Protein AF-A0AAU9K6Z4-F1 (afdb_monomer)

Mean predicted aligned error: 20.87 Å

Radius of gyration: 59.5 Å; Cα contacts (8 Å, |Δi|>4): 17; chains: 1; bounding box: 129×58×167 Å

pLDDT: mean 71.1, std 19.57, range [33.62, 97.38]

Foldseek 3Di:
DDDDDDDDDDDDDPPPPDPPPPPPDPPDPDPPDDPPPDPPPPPPPPDDDDDDDDDDDDPDPVVVVVVVVVVVVVVVVVVVVVVVVVVVVVVVVVVVVVVVVVVVVVVVVVVVVVVVVVVVVVVVVVVVVVVVVVVVVVVVVVVVVVVVVVVVVVVVVVVVVVVPDDDDDDDDDDPDPDPPVVVVVVVVVVVVVVVVVVVVVVVVVVVVVVVVVVVVVVVVVVVVVVVVVVVVVVVVVVVVVVVVVVVVVVVVVVVVVVVVVVVVVVVVVVPVPDPCVVVVVVVVVVVVVVVLVLLVVVLVCVVVPNPDPVCVSVVPPDDDPDPPPPVNVVSVVVNVVSVVVVVVVVVVVVVVVCVVVDVPDDDD

Organism: NCBI:txid1481888

Solvent-accessible surface area (backbone atoms only — not comparable to full-atom values): 22009 Å² total; per-residue (Å²): 142,86,85,84,86,83,81,81,84,80,82,79,79,86,81,83,84,75,85,82,77,79,87,77,76,84,76,73,82,70,84,78,77,73,83,80,76,72,85,80,79,76,79,76,78,80,76,78,83,88,78,89,76,92,74,82,91,71,94,55,78,63,61,61,55,55,52,54,49,53,52,50,53,54,52,48,55,52,51,51,55,50,52,53,53,51,50,54,52,49,53,54,51,50,56,52,50,51,54,50,51,53,51,53,53,53,51,53,54,51,50,54,51,52,56,49,50,54,52,51,52,50,53,51,52,54,51,52,52,52,50,53,53,51,52,50,53,52,51,51,52,51,51,51,49,54,51,52,52,52,51,52,53,51,56,55,52,53,64,55,57,70,75,72,63,87,87,78,87,87,78,82,85,86,90,84,81,77,60,67,62,61,56,50,53,52,50,52,51,51,50,53,54,51,49,54,50,51,52,51,52,51,52,50,51,54,55,50,51,52,52,52,56,51,50,52,52,51,52,52,51,53,54,51,52,52,50,52,52,52,53,52,52,54,53,51,51,54,52,51,52,51,50,54,51,50,53,53,51,52,52,53,50,52,52,51,52,54,51,50,53,49,52,49,54,51,50,52,52,56,65,61,56,41,66,61,56,60,46,48,53,50,50,53,53,50,51,52,52,52,52,50,53,52,52,49,52,54,51,52,43,54,73,68,70,48,90,66,60,61,46,71,78,69,70,48,92,66,91,71,90,70,83,59,89,67,50,56,61,52,51,52,51,50,52,50,50,53,51,51,54,51,56,52,50,52,48,53,53,52,51,56,48,46,69,73,61,41,102,78,69,80,86,128

Secondary structure (DSSP, 8-state):
-------------TTS--------------------------------------------THHHHHHHHHHHHHHHHHHHHHHHHHHHHHHHHHHHHHHHHHHHHHHHHHHHHHHHHHHHHHHHHHHHHHHHHHHHHHHHHHHHHHHHHHHHHHHHHHHHHTTSS--------SS--S-HHHHHHHHHHHHHHHHHHHHHHHHHHHHHHHHHHHHHHHHHHHHHHHHHHHHHHHHHHHHHHHHHHHHHHHHHHHHHHHHHHHHHHHHHHHHHS-HHHHHHHHHHHHHHHHHHHHHHHHHHHHHTT----HHHHTT-SS------TTHHHHHHHHHHHHHHHHHHHHHHHHHHHHHHH-TT----

Sequence (364 aa):
MSERKKKSLTTISYKDALPHYHCRSEVTFGNLLTPRLKPRISLDKHRSPSSSFSTSEANSPNKKAASSFNDACSRTNKKEKHIFKELETIIERNSNLKTSLQKSSLEIELNKKSLTIERMQKEINEKNSKIFELENQINDMLKNKNFCEAQLSKGQSKKMEDYGAENMENTKNVYSNYEPQIVMDFLSNKEEQYKKKIDEVTAEKSKLQSKVNEMAKIIYNCQRENRILKEMRSHLTIITEQQENQVFLNLLIEENELLKEEIQSLSEKASEIPNNKVSELGNDLYIIMMELSQLLKITNAMYTEHKVDLVFLLGLTERKQLDTGNQWEKCRIMAKNIKSDMDELKKLISDVYAENCGEGCSVK

Structure (mmCIF, N/CA/C/O backbone):
data_AF-A0AAU9K6Z4-F1
#
_entry.id   AF-A0AAU9K6Z4-F1
#
loop_
_atom_site.group_PDB
_atom_site.id
_atom_site.type_symbol
_atom_site.label_atom_id
_atom_site.label_alt_id
_atom_site.label_comp_id
_atom_site.label_asym_id
_atom_site.label_entity_id
_atom_site.label_seq_id
_atom_site.pdbx_PDB_ins_code
_atom_site.Cartn_x
_atom_site.Cartn_y
_atom_site.Cartn_z
_atom_site.occupancy
_atom_site.B_iso_or_equiv
_atom_site.auth_seq_id
_atom_site.auth_comp_id
_atom_site.auth_asym_id
_atom_site.auth_atom_id
_atom_site.pdbx_PDB_model_num
ATOM 1 N N . MET A 1 1 ? -45.227 34.279 55.903 1.00 41.44 1 MET A N 1
ATOM 2 C CA . MET A 1 1 ? -44.685 34.434 54.537 1.00 41.44 1 MET A CA 1
ATOM 3 C C . MET A 1 1 ? -43.906 33.182 54.185 1.00 41.44 1 MET A C 1
ATOM 5 O O . MET A 1 1 ? -43.011 32.800 54.924 1.00 41.44 1 MET A O 1
ATOM 9 N N . SER A 1 2 ? -44.368 32.485 53.153 1.00 41.47 2 SER A N 1
ATOM 10 C CA . SER A 1 2 ? -44.001 31.125 52.760 1.00 41.47 2 SER A CA 1
ATOM 11 C C . SER A 1 2 ? -43.483 31.187 51.334 1.00 41.47 2 SER A C 1
ATOM 13 O O . SER A 1 2 ? -44.186 31.737 50.498 1.00 41.47 2 SER A O 1
ATOM 15 N N . GLU A 1 3 ? -42.321 30.601 51.048 1.00 42.00 3 GLU A N 1
ATOM 16 C CA . GLU A 1 3 ? -41.950 30.225 49.682 1.00 42.00 3 GLU A CA 1
ATOM 17 C C . GLU A 1 3 ? -41.008 29.010 49.706 1.00 42.00 3 GLU A C 1
ATOM 19 O O . GLU A 1 3 ? -39.785 29.105 49.788 1.00 42.00 3 GLU A O 1
ATOM 24 N N . ARG A 1 4 ? -41.608 27.815 49.659 1.00 43.25 4 ARG A N 1
ATOM 25 C CA . ARG A 1 4 ? -40.914 26.563 49.337 1.00 43.25 4 ARG A CA 1
ATOM 26 C C . ARG A 1 4 ? -40.895 26.402 47.817 1.00 43.25 4 ARG A C 1
ATOM 28 O O . ARG A 1 4 ? -41.916 26.071 47.217 1.00 43.25 4 ARG A O 1
ATOM 35 N N . LYS A 1 5 ? -39.727 26.580 47.196 1.00 48.22 5 LYS A N 1
ATOM 36 C CA . LYS A 1 5 ? -39.494 26.227 45.787 1.00 48.22 5 LYS A CA 1
ATOM 37 C C . LYS A 1 5 ? -39.486 24.703 45.628 1.00 48.22 5 LYS A C 1
ATOM 39 O O . LYS A 1 5 ? -38.518 24.038 45.988 1.00 48.22 5 LYS A O 1
ATOM 44 N N . LYS A 1 6 ? -40.566 24.151 45.070 1.00 46.00 6 LYS A N 1
ATOM 45 C CA . LYS A 1 6 ? -40.609 22.787 44.525 1.00 46.00 6 LYS A CA 1
ATOM 46 C C . LYS A 1 6 ? -39.775 22.754 43.239 1.00 46.00 6 LYS A C 1
ATOM 48 O O . LYS A 1 6 ? -40.147 23.392 42.261 1.00 46.00 6 LYS A O 1
ATOM 53 N N . LYS A 1 7 ? -38.663 22.016 43.229 1.00 47.25 7 LYS A N 1
ATOM 54 C CA . LYS A 1 7 ? -37.994 21.592 41.989 1.00 47.25 7 LYS A CA 1
ATOM 55 C C . LYS A 1 7 ? -38.544 20.219 41.607 1.00 47.25 7 LYS A C 1
ATOM 57 O O . LYS A 1 7 ? -38.358 19.256 42.344 1.00 47.25 7 LYS A O 1
ATOM 62 N N . SER A 1 8 ? -39.261 20.160 40.491 1.00 41.44 8 SER A N 1
ATOM 63 C CA . SER A 1 8 ? -39.731 18.928 39.862 1.00 41.44 8 SER A CA 1
ATOM 64 C C . SER A 1 8 ? -38.552 18.179 39.240 1.00 41.44 8 SER A C 1
ATOM 66 O O . SER A 1 8 ? -37.854 18.727 38.388 1.00 41.44 8 SER A O 1
ATOM 68 N N . LEU A 1 9 ? -38.336 16.932 39.656 1.00 37.31 9 LEU A N 1
ATOM 69 C CA . LEU A 1 9 ? -37.475 15.983 38.955 1.00 37.31 9 LEU A CA 1
ATOM 70 C C . LEU A 1 9 ? -38.210 15.495 37.703 1.00 37.31 9 LEU A C 1
ATOM 72 O O . LEU A 1 9 ? -39.136 14.695 37.790 1.00 37.31 9 LEU A O 1
ATOM 76 N N . THR A 1 10 ? -37.809 16.001 36.543 1.00 41.34 10 THR A N 1
ATOM 77 C CA . THR A 1 10 ? -38.148 15.426 35.239 1.00 41.34 10 THR A CA 1
ATOM 78 C C . THR A 1 10 ? -37.405 14.106 35.062 1.00 41.34 10 THR A C 1
ATOM 80 O O . THR A 1 10 ? -36.179 14.072 34.966 1.00 41.34 10 THR A O 1
ATOM 83 N N . THR A 1 11 ? -38.159 13.014 35.019 1.00 39.22 11 THR A N 1
ATOM 84 C CA . THR A 1 11 ? -37.735 11.691 34.563 1.00 39.22 11 THR A CA 1
ATOM 85 C C . THR A 1 11 ? -37.401 11.752 33.072 1.00 39.22 11 THR A C 1
ATOM 87 O O . THR A 1 11 ? -38.281 11.921 32.233 1.00 39.22 11 THR A O 1
ATOM 90 N N . ILE A 1 12 ? -36.117 11.623 32.735 1.00 40.19 12 ILE A N 1
ATOM 91 C CA . ILE A 1 12 ? -35.659 11.456 31.352 1.00 40.19 12 ILE A CA 1
ATOM 92 C C . ILE A 1 12 ? -35.815 9.972 30.994 1.00 40.19 12 ILE A C 1
ATOM 94 O O . ILE A 1 12 ? -35.125 9.113 31.544 1.00 40.19 12 ILE A O 1
ATOM 98 N N . SER A 1 13 ? -36.763 9.676 30.103 1.00 38.12 13 SER A N 1
ATOM 99 C CA . SER A 1 13 ? -36.973 8.353 29.509 1.00 38.12 13 SER A CA 1
ATOM 100 C C . SER A 1 13 ? -35.830 8.034 28.541 1.00 38.12 13 SER A C 1
ATOM 102 O O . SER A 1 13 ? -35.669 8.699 27.523 1.00 38.12 13 SER A O 1
ATOM 104 N N . TYR A 1 14 ? -35.035 7.009 28.850 1.00 43.19 14 TYR A N 1
ATOM 105 C CA . TYR A 1 14 ? -33.880 6.556 28.060 1.00 43.19 14 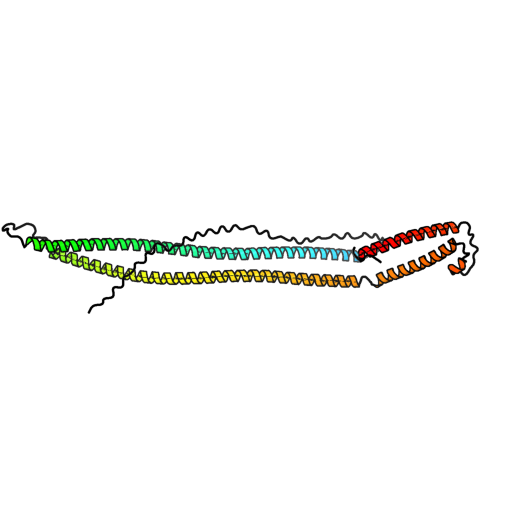TYR A CA 1
ATOM 106 C C . TYR A 1 14 ? -34.247 5.594 26.910 1.00 43.19 14 TYR A C 1
ATOM 108 O O . TYR A 1 14 ? -33.435 4.756 26.524 1.00 43.19 14 TYR A O 1
ATOM 116 N N . LYS A 1 15 ? -35.470 5.663 26.365 1.00 40.78 15 LYS A N 1
ATOM 117 C CA . LYS A 1 15 ? -35.923 4.697 25.345 1.00 40.78 15 LYS A CA 1
ATOM 118 C C . LYS A 1 15 ? -35.677 5.080 23.881 1.00 40.78 15 LYS A C 1
ATOM 120 O O . LYS A 1 15 ? -35.716 4.176 23.059 1.00 40.78 15 LYS A O 1
ATOM 125 N N . ASP A 1 16 ? -35.295 6.321 23.566 1.00 41.97 16 ASP A N 1
ATOM 126 C CA . ASP A 1 16 ? -35.245 6.778 22.160 1.00 41.97 16 ASP A CA 1
ATOM 127 C C . ASP A 1 16 ? -33.864 7.244 21.656 1.00 41.97 16 ASP A C 1
ATOM 129 O O . ASP A 1 16 ? -33.769 7.959 20.662 1.00 41.97 16 ASP A O 1
ATOM 133 N N . ALA A 1 17 ? -32.764 6.835 22.295 1.00 42.44 17 ALA A N 1
ATOM 134 C CA . ALA A 1 17 ? -31.412 7.235 21.880 1.00 42.44 17 ALA A CA 1
ATOM 135 C C . ALA A 1 17 ? -30.505 6.036 21.563 1.00 42.44 17 ALA A C 1
ATOM 137 O O . ALA A 1 17 ? -29.466 5.838 22.189 1.00 42.44 17 ALA A O 1
ATOM 138 N N . LEU A 1 18 ? -30.880 5.238 20.562 1.00 40.19 18 LEU A N 1
ATOM 139 C CA . LEU A 1 18 ? -29.949 4.342 19.875 1.00 40.19 18 LEU A CA 1
ATOM 140 C C . LEU A 1 18 ? -30.042 4.591 18.365 1.00 40.19 18 LEU A C 1
ATOM 142 O O . LEU A 1 18 ? -31.023 4.188 17.742 1.00 40.19 18 LEU A O 1
ATOM 146 N N . PRO A 1 19 ? -29.044 5.238 17.741 1.00 42.78 19 PRO A N 1
ATOM 147 C CA . PRO A 1 19 ? -28.945 5.228 16.295 1.00 42.78 19 PRO A CA 1
ATOM 148 C C . PRO A 1 19 ? -28.571 3.810 15.849 1.00 42.78 19 PRO A C 1
ATOM 150 O O . PRO A 1 19 ? -27.488 3.307 16.158 1.00 42.78 19 PRO A O 1
ATOM 153 N N . HIS A 1 20 ? -29.481 3.165 15.119 1.00 38.97 20 HIS A N 1
ATOM 154 C CA . HIS A 1 20 ? -29.194 1.974 14.329 1.00 38.97 20 HIS A CA 1
ATOM 155 C C . HIS A 1 20 ? -28.124 2.312 13.282 1.00 38.97 20 HIS A C 1
ATOM 157 O O . HIS A 1 20 ? -28.429 2.749 12.175 1.00 38.97 20 HIS A O 1
ATOM 163 N N . TYR A 1 21 ? -26.854 2.099 13.618 1.00 37.59 21 TYR A N 1
ATOM 164 C CA . TYR A 1 21 ? -25.791 2.060 12.623 1.00 37.59 21 TYR A CA 1
ATOM 165 C C . TYR A 1 21 ? -25.839 0.705 11.917 1.00 37.59 21 TYR A C 1
ATOM 167 O O . TYR A 1 21 ? -25.221 -0.271 12.341 1.00 37.59 21 TYR A O 1
ATOM 175 N N . HIS A 1 22 ? -26.587 0.645 10.815 1.00 33.66 22 HIS A N 1
ATOM 176 C CA . HIS A 1 22 ? -26.369 -0.371 9.795 1.00 33.66 22 HIS A CA 1
ATOM 177 C C . HIS A 1 22 ? -24.988 -0.138 9.175 1.00 33.66 22 HIS A C 1
ATOM 179 O O . HIS A 1 22 ? -24.812 0.685 8.281 1.00 33.66 22 HIS A O 1
ATOM 185 N N . CYS A 1 23 ? -23.992 -0.876 9.657 1.00 37.66 23 CYS A N 1
ATOM 186 C CA . CYS A 1 23 ? -22.710 -1.005 8.981 1.00 37.66 23 CYS A CA 1
ATOM 187 C C . CYS A 1 23 ? -22.898 -1.946 7.781 1.00 37.66 23 CYS A C 1
ATOM 189 O O . CYS A 1 23 ? -22.649 -3.146 7.861 1.00 37.66 23 CYS A O 1
ATOM 191 N N . ARG A 1 24 ? -23.408 -1.401 6.673 1.00 41.59 24 ARG A N 1
ATOM 192 C CA . ARG A 1 24 ? -23.331 -2.023 5.350 1.00 41.59 24 ARG A CA 1
ATOM 193 C C . ARG A 1 24 ? -22.294 -1.247 4.546 1.00 41.59 24 ARG A C 1
ATOM 195 O O . ARG A 1 24 ? -22.617 -0.315 3.823 1.00 41.59 24 ARG A O 1
ATOM 202 N N . SER A 1 25 ? -21.031 -1.618 4.719 1.00 35.41 25 SER A N 1
ATOM 203 C CA . SER A 1 25 ? -19.992 -1.331 3.736 1.00 35.41 25 SER A CA 1
ATOM 204 C C . SER A 1 25 ? -19.642 -2.649 3.058 1.00 35.41 25 SER A C 1
ATOM 206 O O . SER A 1 25 ? -18.720 -3.355 3.467 1.00 35.41 25 SER A O 1
ATOM 208 N N . GLU A 1 26 ? -20.418 -3.000 2.036 1.00 36.44 26 GLU A N 1
ATOM 209 C CA . GLU A 1 26 ? -19.915 -3.849 0.962 1.00 36.44 26 GLU A CA 1
ATOM 210 C C . GLU A 1 26 ? -18.815 -3.042 0.269 1.00 36.44 26 GLU A C 1
ATOM 212 O O . GLU A 1 26 ? -19.075 -2.232 -0.615 1.00 36.44 26 GLU A O 1
ATOM 217 N N . VAL A 1 27 ? -17.572 -3.199 0.728 1.00 35.81 27 VAL A N 1
ATOM 218 C CA . VAL A 1 27 ? -16.420 -2.786 -0.070 1.00 35.81 27 VAL A CA 1
ATOM 219 C C . VAL A 1 27 ? -16.170 -3.924 -1.043 1.00 35.81 27 VAL A C 1
ATOM 221 O O . VAL A 1 27 ? -15.439 -4.873 -0.764 1.00 35.81 27 VAL A O 1
ATOM 224 N N . THR A 1 28 ? -16.841 -3.849 -2.186 1.00 37.38 28 THR A N 1
ATOM 225 C CA . THR A 1 28 ? -16.414 -4.549 -3.390 1.00 37.38 28 THR A CA 1
ATOM 226 C C . THR A 1 28 ? -14.984 -4.116 -3.687 1.00 37.38 28 THR A C 1
ATOM 228 O O . THR A 1 28 ? -14.745 -2.964 -4.052 1.00 37.38 28 THR A O 1
ATOM 231 N N . PHE A 1 29 ? -14.031 -5.032 -3.511 1.00 34.19 29 PHE A N 1
ATOM 232 C CA . PHE A 1 29 ? -12.692 -4.902 -4.069 1.00 34.19 29 PHE A CA 1
ATOM 233 C C . PHE A 1 29 ? -12.829 -4.870 -5.594 1.00 34.19 29 PHE A C 1
ATOM 235 O O . PHE A 1 29 ? -12.882 -5.902 -6.261 1.00 34.19 29 PHE A O 1
ATOM 242 N N . GLY A 1 30 ? -12.958 -3.662 -6.139 1.00 33.62 30 GLY A N 1
ATOM 243 C CA . GLY A 1 30 ? -12.784 -3.411 -7.556 1.00 33.62 30 GLY A CA 1
ATOM 244 C C . GLY A 1 30 ? -11.353 -3.775 -7.923 1.00 33.62 30 GLY A C 1
ATOM 245 O O . GLY A 1 30 ? -10.406 -3.220 -7.370 1.00 33.62 30 GLY A O 1
ATOM 246 N N . ASN A 1 31 ? -11.219 -4.738 -8.831 1.00 41.94 31 ASN A N 1
ATOM 247 C CA . ASN A 1 31 ? -9.976 -5.094 -9.497 1.00 41.94 31 ASN A CA 1
ATOM 248 C C . ASN A 1 31 ? -9.376 -3.847 -10.165 1.00 41.94 31 ASN A C 1
ATOM 250 O O . ASN A 1 31 ? -9.669 -3.549 -11.323 1.00 41.94 31 ASN A O 1
ATOM 254 N N . LEU A 1 32 ? -8.527 -3.119 -9.441 1.00 37.28 32 LEU A N 1
ATOM 255 C CA . LEU A 1 32 ? -7.611 -2.155 -10.029 1.00 37.28 32 LEU A CA 1
ATOM 256 C C . LEU A 1 32 ? -6.487 -2.954 -10.681 1.00 37.28 32 LEU A C 1
ATOM 258 O O . LEU A 1 32 ? -5.512 -3.360 -10.053 1.00 37.28 32 LEU A O 1
ATOM 262 N N . LEU A 1 33 ? -6.705 -3.226 -11.965 1.00 38.00 33 LEU A N 1
ATOM 263 C CA . LEU A 1 33 ? -5.694 -3.632 -12.922 1.00 38.00 33 LEU A CA 1
ATOM 264 C C . LEU A 1 33 ? -4.517 -2.657 -12.830 1.00 38.00 33 LEU A C 1
ATOM 266 O O . LEU A 1 33 ? -4.586 -1.530 -13.315 1.00 38.00 33 LEU A O 1
ATOM 270 N N . THR A 1 34 ? -3.425 -3.097 -12.216 1.00 42.09 34 THR A N 1
ATOM 271 C CA . THR A 1 34 ? -2.123 -2.477 -12.427 1.00 42.09 34 THR A CA 1
ATOM 272 C C . THR A 1 34 ? -1.704 -2.752 -13.874 1.00 42.09 34 THR A C 1
ATOM 274 O O . THR A 1 34 ? -1.732 -3.909 -14.314 1.00 42.09 34 THR A O 1
ATOM 277 N N . PRO A 1 35 ? -1.302 -1.739 -14.659 1.00 38.19 35 PRO A N 1
ATOM 278 C CA . PRO A 1 35 ? -0.649 -2.007 -15.923 1.00 38.19 35 PRO A CA 1
ATOM 279 C C . PRO A 1 35 ? 0.740 -2.564 -15.599 1.00 38.19 35 PRO A C 1
ATOM 281 O O . PRO A 1 35 ? 1.670 -1.833 -15.271 1.00 38.19 35 PRO A O 1
ATOM 284 N N . ARG A 1 36 ? 0.878 -3.893 -15.675 1.00 36.91 36 ARG A N 1
ATOM 285 C CA . ARG A 1 36 ? 2.176 -4.567 -15.795 1.00 36.91 36 ARG A CA 1
ATOM 286 C C . ARG A 1 36 ? 2.828 -4.096 -17.095 1.00 36.91 36 ARG A C 1
ATOM 288 O O . ARG A 1 36 ? 2.659 -4.720 -18.143 1.00 36.91 36 ARG A O 1
ATOM 295 N N . LEU A 1 37 ? 3.584 -3.006 -17.027 1.00 40.16 37 LEU A N 1
ATOM 296 C CA . LEU A 1 37 ? 4.583 -2.688 -18.035 1.00 40.16 37 LEU A CA 1
ATOM 297 C C . LEU A 1 37 ? 5.688 -3.740 -17.907 1.00 40.16 37 LEU A C 1
ATOM 299 O O . LEU A 1 37 ? 6.545 -3.684 -17.033 1.00 40.16 37 LEU A O 1
ATOM 303 N N . LYS A 1 38 ? 5.600 -4.774 -18.748 1.00 40.25 38 LYS A N 1
ATOM 304 C CA . LYS A 1 38 ? 6.710 -5.699 -18.979 1.00 40.25 38 LYS A CA 1
ATOM 305 C C . LYS A 1 38 ? 7.866 -4.887 -19.577 1.00 40.25 38 LYS A C 1
ATOM 307 O O . LYS A 1 38 ? 7.636 -4.255 -20.610 1.00 40.25 38 LYS A O 1
ATOM 312 N N . PRO A 1 39 ? 9.091 -4.952 -19.031 1.00 38.09 39 PRO A N 1
ATOM 313 C CA . PRO A 1 39 ? 10.254 -4.471 -19.753 1.00 38.09 39 PRO A CA 1
ATOM 314 C C . PRO A 1 39 ? 10.415 -5.351 -20.994 1.00 38.09 39 PRO A C 1
ATOM 316 O O . PRO A 1 39 ? 10.646 -6.561 -20.911 1.00 38.09 39 PRO A O 1
ATOM 319 N N . ARG A 1 40 ? 10.199 -4.756 -22.165 1.00 35.72 40 ARG A N 1
ATOM 320 C CA . ARG A 1 40 ? 10.392 -5.404 -23.459 1.00 35.72 40 ARG A CA 1
ATOM 321 C C . ARG A 1 40 ? 11.891 -5.360 -23.751 1.00 35.72 40 ARG A C 1
ATOM 323 O O . ARG A 1 40 ? 12.356 -4.495 -24.474 1.00 35.72 40 ARG A O 1
ATOM 330 N N . ILE A 1 41 ? 12.647 -6.277 -23.151 1.00 41.44 41 ILE A N 1
ATOM 331 C CA . ILE A 1 41 ? 14.047 -6.508 -23.521 1.00 41.44 41 ILE A CA 1
ATOM 332 C C . ILE A 1 41 ? 14.029 -7.239 -24.869 1.00 41.44 41 ILE A C 1
ATOM 334 O O . ILE A 1 41 ? 14.000 -8.470 -24.936 1.00 41.44 41 ILE A O 1
ATOM 338 N N . SER A 1 42 ? 13.959 -6.480 -25.958 1.00 39.00 42 SER A N 1
ATOM 339 C CA . SER A 1 42 ? 14.292 -6.958 -27.296 1.00 39.00 42 SER A CA 1
ATOM 340 C C . SER A 1 42 ? 15.806 -7.133 -27.368 1.00 39.00 42 SER A C 1
ATOM 342 O O . SER A 1 42 ? 16.548 -6.189 -27.606 1.00 39.00 42 SER A O 1
ATOM 344 N N . LEU A 1 43 ? 16.265 -8.361 -27.116 1.00 43.16 43 LEU A N 1
ATOM 345 C CA . LEU A 1 43 ? 17.599 -8.805 -27.510 1.00 43.16 43 LEU A CA 1
ATOM 346 C C . LEU A 1 43 ? 17.639 -8.872 -29.040 1.00 43.16 43 LEU A C 1
ATOM 348 O O . LEU A 1 43 ? 17.298 -9.900 -29.634 1.00 43.16 43 LEU A O 1
ATOM 352 N N . ASP A 1 44 ? 18.045 -7.774 -29.671 1.00 35.16 44 ASP A N 1
ATOM 353 C CA . ASP A 1 44 ? 18.405 -7.781 -31.080 1.00 35.16 44 ASP A CA 1
ATOM 354 C C . ASP A 1 44 ? 19.665 -8.627 -31.273 1.00 35.16 44 ASP A C 1
ATOM 356 O O . ASP A 1 44 ? 20.777 -8.313 -30.842 1.00 35.16 44 ASP A O 1
ATOM 360 N N . LYS A 1 45 ? 19.460 -9.777 -31.918 1.00 44.97 45 LYS A N 1
ATOM 361 C CA . LYS A 1 45 ? 20.523 -10.627 -32.446 1.00 44.97 45 LYS A CA 1
ATOM 362 C C . LYS A 1 45 ? 21.165 -9.902 -33.625 1.00 44.97 45 LYS A C 1
ATOM 364 O O . LYS A 1 45 ? 20.763 -10.106 -34.770 1.00 44.97 45 LYS A O 1
ATOM 369 N N . HIS A 1 46 ? 22.201 -9.112 -33.361 1.00 43.34 46 HIS A N 1
ATOM 370 C CA . HIS A 1 46 ? 23.111 -8.685 -34.416 1.00 43.34 46 HIS A CA 1
ATOM 371 C C . HIS A 1 46 ? 23.829 -9.908 -34.995 1.00 43.34 46 HIS A C 1
ATOM 373 O O . HIS A 1 46 ? 24.672 -10.555 -34.373 1.00 43.34 46 HIS A O 1
ATOM 379 N N . ARG A 1 47 ? 23.413 -10.243 -36.214 1.00 39.22 47 ARG A N 1
ATOM 380 C CA . ARG A 1 47 ? 24.004 -11.231 -37.107 1.00 39.22 47 ARG A CA 1
ATOM 381 C C . ARG A 1 47 ? 25.354 -10.677 -37.573 1.00 39.22 47 ARG A C 1
ATOM 383 O O . ARG A 1 47 ? 25.393 -9.691 -38.300 1.00 39.22 47 ARG A O 1
ATOM 390 N N . SER A 1 48 ? 26.450 -11.280 -37.122 1.00 42.31 48 SER A N 1
ATOM 391 C CA . SER A 1 48 ? 27.803 -10.932 -37.568 1.00 42.31 48 SER A CA 1
ATOM 392 C C . SER A 1 48 ? 27.947 -11.147 -39.084 1.00 42.31 48 SER A C 1
ATOM 394 O O . SER A 1 48 ? 27.475 -12.177 -39.580 1.00 42.31 48 SER A O 1
ATOM 396 N N . PRO A 1 49 ? 28.613 -10.248 -39.832 1.00 42.16 49 PRO A N 1
ATOM 397 C CA . PRO A 1 49 ? 28.956 -10.506 -41.222 1.00 42.16 49 PRO A CA 1
ATOM 398 C C . PRO A 1 49 ? 30.071 -11.551 -41.283 1.00 42.16 49 PRO A C 1
ATOM 400 O O . PRO A 1 49 ? 31.141 -11.386 -40.698 1.00 42.16 49 PRO A O 1
ATOM 403 N N . SER A 1 50 ? 29.818 -12.637 -42.002 1.00 40.22 50 SER A N 1
ATOM 404 C CA . SER A 1 50 ? 30.826 -13.611 -42.401 1.00 40.22 50 SER A CA 1
ATOM 405 C C . SER A 1 50 ? 31.739 -12.994 -43.463 1.00 40.22 50 SER A C 1
ATOM 407 O O . SER A 1 50 ? 31.384 -12.985 -44.641 1.00 40.22 50 SER A O 1
ATOM 409 N N . SER A 1 51 ? 32.908 -12.489 -43.065 1.00 38.41 51 SER A N 1
ATOM 410 C CA . SER A 1 51 ? 34.012 -12.216 -43.988 1.00 38.41 51 SER A CA 1
ATOM 411 C C . SER A 1 51 ? 34.975 -13.405 -43.985 1.00 38.41 51 SER A C 1
ATOM 413 O O . SER A 1 51 ? 35.725 -13.662 -43.045 1.00 38.41 51 SER A O 1
ATOM 415 N N . SER A 1 52 ? 34.916 -14.190 -45.056 1.00 40.62 52 SER A N 1
ATOM 416 C CA . SER A 1 52 ? 35.884 -15.236 -45.359 1.00 40.62 52 SER A CA 1
ATOM 417 C C . SER A 1 52 ? 37.152 -14.593 -45.918 1.00 40.62 52 SER A C 1
ATOM 419 O O . SER A 1 52 ? 37.236 -14.326 -47.115 1.00 40.62 52 SER A O 1
ATOM 421 N N . PHE A 1 53 ? 38.134 -14.343 -45.053 1.00 37.78 53 PHE A N 1
ATOM 422 C CA . PHE A 1 53 ? 39.512 -14.091 -45.465 1.00 37.78 53 PHE A CA 1
ATOM 423 C C . PHE A 1 53 ? 40.356 -15.312 -45.107 1.00 37.78 53 PHE A C 1
ATOM 425 O O . PHE A 1 53 ? 40.609 -15.610 -43.940 1.00 37.78 53 PHE A O 1
ATOM 432 N N . SER A 1 54 ? 40.739 -16.058 -46.137 1.00 44.47 54 SER A N 1
ATOM 433 C CA . SER A 1 54 ? 41.631 -17.205 -46.046 1.00 44.47 54 SER A CA 1
ATOM 434 C C . SER A 1 54 ? 43.067 -16.704 -45.934 1.00 44.47 54 SER A C 1
ATOM 436 O O . SER A 1 54 ? 43.662 -16.301 -46.930 1.00 44.47 54 SER A O 1
ATOM 438 N N . THR A 1 55 ? 43.642 -16.745 -44.733 1.00 41.53 55 THR A N 1
ATOM 439 C CA . THR A 1 55 ? 45.094 -16.657 -44.552 1.00 41.53 55 THR A CA 1
ATOM 440 C C . THR A 1 55 ? 45.615 -17.891 -43.824 1.00 41.53 55 THR A C 1
ATOM 442 O O . THR A 1 55 ? 45.129 -18.297 -42.770 1.00 41.53 55 THR A O 1
ATOM 445 N N . SER A 1 56 ? 46.584 -18.497 -44.505 1.00 43.97 56 SER A N 1
ATOM 446 C CA . SER A 1 56 ? 47.496 -19.583 -44.152 1.00 43.97 56 SER A CA 1
ATOM 447 C C . SER A 1 56 ? 47.620 -19.963 -42.674 1.00 43.97 56 SER A C 1
ATOM 449 O O . SER A 1 56 ? 47.917 -19.141 -41.805 1.00 43.97 56 SER A O 1
ATOM 451 N N . GLU A 1 57 ? 47.501 -21.271 -42.447 1.00 45.69 57 GLU A N 1
ATOM 452 C CA . GLU A 1 57 ? 47.809 -22.002 -41.224 1.00 45.69 57 GLU A CA 1
ATOM 453 C C . GLU A 1 57 ? 49.213 -21.689 -40.687 1.00 45.69 57 GLU A C 1
ATOM 455 O O . GLU A 1 57 ? 50.222 -22.215 -41.149 1.00 45.69 57 GLU A O 1
ATOM 460 N N . ALA A 1 58 ? 49.265 -20.888 -39.625 1.00 43.91 58 ALA A N 1
ATOM 461 C CA . ALA A 1 58 ? 50.331 -20.958 -38.637 1.00 43.91 58 ALA A CA 1
ATOM 462 C C . ALA A 1 58 ? 49.735 -21.544 -37.349 1.00 43.91 58 ALA A C 1
ATOM 464 O O . ALA A 1 58 ? 48.946 -20.897 -36.651 1.00 43.91 58 ALA A O 1
ATOM 465 N N . ASN A 1 59 ? 50.082 -22.799 -37.055 1.00 51.00 59 ASN A N 1
ATOM 466 C CA . ASN A 1 59 ? 49.732 -23.499 -35.821 1.00 51.00 59 ASN A CA 1
ATOM 467 C C . ASN A 1 59 ? 50.453 -22.844 -34.632 1.00 51.00 59 ASN A C 1
ATOM 469 O O . ASN A 1 59 ? 51.537 -23.259 -34.236 1.00 51.00 59 ASN A O 1
ATOM 473 N N . SER A 1 60 ? 49.845 -21.794 -34.075 1.00 49.50 60 SER A N 1
ATOM 474 C CA . SER A 1 60 ? 50.313 -21.121 -32.863 1.00 49.50 60 SER A CA 1
ATOM 475 C C . SER A 1 60 ? 49.603 -21.686 -31.618 1.00 49.50 60 SER A C 1
ATOM 477 O O . SER A 1 60 ? 48.365 -21.722 -31.594 1.00 49.50 60 SER A O 1
ATOM 479 N N . PRO A 1 61 ? 50.335 -22.070 -30.551 1.00 56.38 61 PRO A N 1
ATOM 480 C CA . PRO A 1 61 ? 49.765 -22.558 -29.287 1.00 56.38 61 PRO A CA 1
ATOM 481 C C . PRO A 1 61 ? 48.767 -21.590 -28.622 1.00 56.38 61 PRO A C 1
ATOM 483 O O . PRO A 1 61 ? 47.939 -22.008 -27.811 1.00 56.38 61 PRO A O 1
ATOM 486 N N . ASN A 1 62 ? 48.791 -20.306 -28.996 1.00 55.75 62 ASN A N 1
ATOM 487 C CA . ASN A 1 62 ? 47.965 -19.253 -28.402 1.00 55.75 62 ASN A CA 1
ATOM 488 C C . ASN A 1 62 ? 46.460 -19.360 -28.701 1.00 55.75 62 ASN A C 1
ATOM 490 O O . ASN A 1 62 ? 45.651 -18.871 -27.912 1.00 55.75 62 ASN A O 1
ATOM 494 N N . LYS A 1 63 ? 46.039 -20.035 -29.783 1.00 56.97 63 LYS A N 1
ATOM 495 C CA . LYS A 1 63 ? 44.599 -20.187 -30.089 1.00 56.97 63 LYS A CA 1
ATOM 496 C C . LYS A 1 63 ? 43.874 -21.114 -29.106 1.00 56.97 63 LYS A C 1
ATOM 498 O O . LYS A 1 63 ? 42.721 -20.856 -28.766 1.00 56.97 63 LYS A O 1
ATOM 503 N N . LYS A 1 64 ? 44.546 -22.154 -28.591 1.00 59.59 64 LYS A N 1
ATOM 504 C CA . LYS A 1 64 ? 43.958 -23.050 -27.576 1.00 59.59 64 LYS A CA 1
ATOM 505 C C . LYS A 1 64 ? 43.785 -22.339 -26.232 1.00 59.59 64 LYS A C 1
ATOM 507 O O . LYS A 1 64 ? 42.722 -22.464 -25.628 1.00 59.59 64 LYS A O 1
ATOM 512 N N . ALA A 1 65 ? 44.768 -21.535 -25.821 1.00 63.25 65 ALA A N 1
ATOM 513 C CA . ALA A 1 65 ? 44.696 -20.745 -24.590 1.00 63.25 65 ALA A CA 1
ATOM 514 C C . ALA A 1 65 ? 43.562 -19.703 -24.628 1.00 63.25 65 ALA A C 1
ATOM 516 O O . ALA A 1 65 ? 42.778 -19.623 -23.684 1.00 63.25 65 ALA A O 1
ATOM 517 N N . ALA A 1 66 ? 43.400 -18.986 -25.747 1.00 64.94 66 ALA A N 1
ATOM 518 C CA . ALA A 1 66 ? 42.316 -18.015 -25.917 1.00 64.94 66 ALA A CA 1
ATOM 519 C C . ALA A 1 66 ? 40.918 -18.668 -25.892 1.00 64.94 66 ALA A C 1
ATOM 521 O O . ALA A 1 66 ? 40.006 -18.150 -25.247 1.00 64.94 66 ALA A O 1
ATOM 522 N N . SER A 1 67 ? 40.750 -19.839 -26.524 1.00 68.69 67 SER A N 1
ATOM 523 C CA . SER A 1 67 ? 39.474 -20.577 -26.472 1.00 68.69 67 SER A CA 1
ATOM 524 C C . SER A 1 67 ? 39.150 -21.092 -25.064 1.00 68.69 67 SER A C 1
ATOM 526 O O . SER A 1 67 ? 38.020 -20.963 -24.602 1.00 68.69 67 SER A O 1
ATOM 528 N N . SER A 1 68 ? 40.162 -21.582 -24.337 1.00 72.94 68 SER A N 1
ATOM 529 C CA . SER A 1 68 ? 40.011 -22.070 -22.964 1.00 72.94 68 SER A CA 1
ATOM 530 C C . SER A 1 68 ? 39.643 -20.951 -21.988 1.00 72.94 68 SER A C 1
ATOM 532 O O . SER A 1 68 ? 38.897 -21.192 -21.039 1.00 72.94 68 SER A O 1
ATOM 534 N N . PHE A 1 69 ? 40.159 -19.738 -22.199 1.00 70.31 69 PHE A N 1
ATOM 535 C CA . PHE A 1 69 ? 39.849 -18.582 -21.360 1.00 70.31 69 PHE A CA 1
ATOM 536 C C . PHE A 1 69 ? 38.414 -18.083 -21.585 1.00 70.31 69 PHE A C 1
ATOM 538 O O . PHE A 1 69 ? 37.683 -17.870 -20.618 1.00 70.31 69 PHE A O 1
ATOM 545 N N . ASN A 1 70 ? 37.966 -17.987 -22.841 1.00 71.56 70 ASN A N 1
ATOM 546 C CA . ASN A 1 70 ? 36.585 -17.604 -23.164 1.00 71.56 70 ASN A CA 1
ATOM 547 C C . ASN A 1 70 ? 35.553 -18.620 -22.649 1.00 71.56 70 ASN A C 1
ATOM 549 O O . ASN A 1 70 ? 34.490 -18.228 -22.157 1.00 71.56 70 ASN A O 1
ATOM 553 N N . ASP A 1 71 ? 35.874 -19.915 -22.692 1.00 76.88 71 ASP A N 1
ATOM 554 C CA . ASP A 1 71 ? 35.033 -20.962 -22.106 1.00 76.88 71 ASP A CA 1
ATOM 555 C C . ASP A 1 71 ? 34.983 -20.876 -20.577 1.00 76.88 71 ASP A C 1
ATOM 557 O O . ASP A 1 71 ? 33.913 -21.038 -19.983 1.00 76.88 71 ASP A O 1
ATOM 561 N N . ALA A 1 72 ? 36.113 -20.591 -19.921 1.00 70.56 72 ALA A N 1
ATOM 562 C CA . ALA A 1 72 ? 36.160 -20.382 -18.477 1.00 70.56 72 ALA A CA 1
ATOM 563 C C . ALA A 1 72 ? 35.328 -19.157 -18.061 1.00 70.56 72 ALA A C 1
ATOM 565 O O . ALA A 1 72 ? 34.490 -19.274 -17.169 1.00 70.56 72 ALA A O 1
ATOM 566 N N . CYS A 1 73 ? 35.473 -18.033 -18.769 1.00 67.06 73 CYS A N 1
ATOM 567 C CA . CYS A 1 73 ? 34.736 -16.792 -18.517 1.00 67.06 73 CYS A CA 1
ATOM 568 C C . CYS A 1 73 ? 33.220 -16.951 -18.775 1.00 67.06 73 CYS A C 1
ATOM 570 O O . CYS A 1 73 ? 32.370 -16.479 -18.021 1.00 67.06 73 CYS A O 1
ATOM 572 N N . SER A 1 74 ? 32.846 -17.725 -19.798 1.00 73.06 74 SER A N 1
ATOM 573 C CA . SER A 1 74 ? 31.441 -18.065 -20.062 1.00 73.06 74 SER A CA 1
ATOM 574 C C . SER A 1 74 ? 30.839 -18.958 -18.973 1.00 73.06 74 SER A C 1
ATOM 576 O O . SER A 1 74 ? 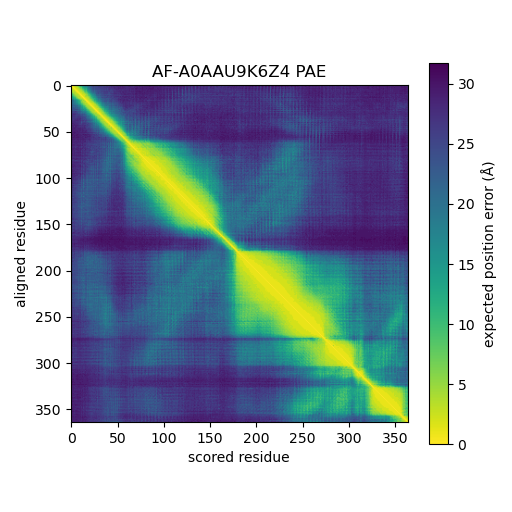29.652 -18.847 -18.653 1.00 73.06 74 SER A O 1
ATOM 578 N N . ARG A 1 75 ? 31.638 -19.860 -18.388 1.00 76.06 75 ARG A N 1
ATOM 579 C CA . ARG A 1 75 ? 31.212 -20.717 -17.271 1.00 76.06 75 ARG A CA 1
ATOM 580 C C . ARG A 1 75 ? 31.087 -19.930 -15.966 1.00 76.06 75 ARG A C 1
ATOM 582 O O . ARG A 1 75 ? 30.141 -20.200 -15.228 1.00 76.06 75 ARG A O 1
ATOM 589 N N . THR A 1 76 ? 31.975 -18.974 -15.686 1.00 76.88 76 THR A N 1
ATOM 590 C CA . THR A 1 76 ? 31.874 -18.108 -14.497 1.00 76.88 76 THR A CA 1
ATOM 591 C C . THR A 1 76 ? 30.652 -17.201 -14.584 1.00 76.88 76 THR A C 1
ATOM 593 O O . THR A 1 76 ? 29.819 -17.260 -13.686 1.00 76.88 76 THR A O 1
ATOM 596 N N . ASN A 1 77 ? 30.425 -16.531 -15.720 1.00 78.00 77 ASN A N 1
ATOM 597 C CA . ASN A 1 77 ? 29.236 -15.692 -15.931 1.00 78.00 77 ASN A CA 1
ATOM 598 C C . ASN A 1 77 ? 27.916 -16.469 -15.776 1.00 78.00 77 ASN A C 1
ATOM 600 O O . ASN A 1 77 ? 26.925 -15.948 -15.266 1.00 78.00 77 ASN A O 1
ATOM 604 N N . LYS A 1 78 ? 27.868 -17.738 -16.209 1.00 81.88 78 LYS A N 1
ATOM 605 C CA . LYS A 1 78 ? 26.685 -18.595 -16.005 1.00 81.88 78 LYS A CA 1
ATOM 606 C C . LYS A 1 78 ? 26.474 -18.961 -14.536 1.00 81.88 78 LYS A C 1
ATOM 608 O O . LYS A 1 78 ? 25.330 -18.972 -14.087 1.00 81.88 78 LYS A O 1
ATOM 613 N N . LYS A 1 79 ? 27.548 -19.265 -13.802 1.00 84.19 79 LYS A N 1
ATOM 614 C CA . LYS A 1 79 ? 27.479 -19.561 -12.363 1.00 84.19 79 LYS A CA 1
ATOM 615 C C . LYS A 1 79 ? 27.053 -18.333 -11.564 1.00 84.19 79 LYS A C 1
ATOM 617 O O . LYS A 1 79 ? 26.171 -18.455 -10.726 1.00 84.19 79 LYS A O 1
ATOM 622 N N . GLU A 1 80 ? 27.599 -17.163 -11.872 1.00 82.69 80 GLU A N 1
ATOM 623 C CA . GLU A 1 80 ? 27.218 -15.899 -11.232 1.00 82.69 80 GLU A CA 1
ATOM 624 C C . GLU A 1 80 ? 25.739 -15.589 -11.455 1.00 82.69 80 GLU A C 1
ATOM 626 O O . GLU A 1 80 ? 25.010 -15.379 -10.490 1.00 82.69 80 GLU A O 1
ATOM 631 N N . LYS A 1 81 ? 25.246 -15.683 -12.698 1.00 85.00 81 LYS A N 1
ATOM 632 C CA . LYS A 1 81 ? 23.813 -15.509 -12.993 1.00 85.00 81 LYS A CA 1
ATOM 633 C C . LYS A 1 81 ? 22.919 -16.483 -12.222 1.00 85.00 81 LYS A C 1
ATOM 635 O O . LYS A 1 81 ? 21.823 -16.106 -11.817 1.00 85.00 81 LYS A O 1
ATOM 640 N N . HIS A 1 82 ? 23.363 -17.725 -12.024 1.00 88.38 82 HIS A N 1
ATOM 641 C CA . HIS A 1 82 ? 22.626 -18.697 -11.217 1.00 88.38 82 HIS A CA 1
ATOM 642 C C . HIS A 1 82 ? 22.591 -18.297 -9.738 1.00 88.38 82 HIS A C 1
ATOM 644 O O . HIS A 1 82 ? 21.520 -18.299 -9.137 1.00 88.38 82 HIS A O 1
ATOM 650 N N . ILE A 1 83 ? 23.738 -17.900 -9.179 1.00 89.25 83 ILE A N 1
ATOM 651 C CA . ILE A 1 83 ? 23.863 -17.460 -7.783 1.00 89.25 83 ILE A CA 1
ATOM 652 C C . ILE A 1 83 ? 22.990 -16.227 -7.524 1.00 89.25 83 ILE A C 1
ATOM 654 O O . ILE A 1 83 ? 22.254 -16.203 -6.541 1.00 89.25 83 ILE A O 1
ATOM 658 N N . PHE A 1 84 ? 23.003 -15.234 -8.419 1.00 86.62 84 PHE A N 1
ATOM 659 C CA . PHE A 1 84 ? 22.143 -14.052 -8.298 1.00 86.62 84 PHE A CA 1
ATOM 660 C C . PHE A 1 84 ? 20.660 -14.423 -8.275 1.00 86.62 84 PHE A C 1
ATOM 662 O O . PHE A 1 84 ? 19.922 -13.962 -7.409 1.00 86.62 84 PHE A O 1
ATOM 669 N N . LYS A 1 85 ? 20.236 -15.322 -9.168 1.00 90.81 85 LYS A N 1
ATOM 670 C CA . LYS A 1 85 ? 18.846 -15.783 -9.219 1.00 90.81 85 LYS A CA 1
ATOM 671 C C . LYS A 1 85 ? 18.435 -16.550 -7.957 1.00 90.81 85 LYS A C 1
ATOM 673 O O . LYS A 1 85 ? 17.308 -16.404 -7.481 1.00 90.81 8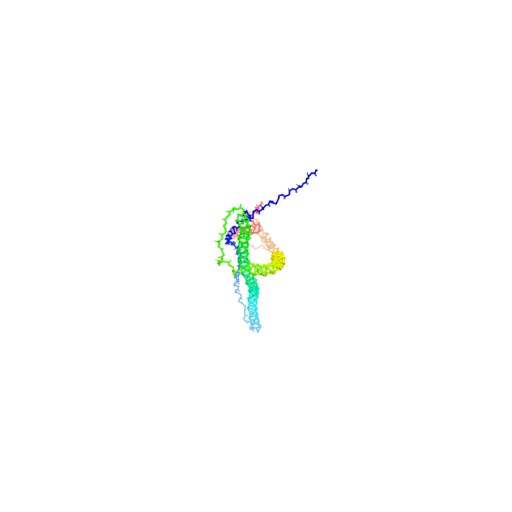5 LYS A O 1
ATOM 678 N N . GLU A 1 86 ? 19.329 -17.362 -7.396 1.00 92.69 86 GLU A N 1
ATOM 679 C CA . GLU A 1 86 ? 19.089 -18.044 -6.119 1.00 92.69 86 GLU A CA 1
ATOM 680 C C . GLU A 1 86 ? 18.981 -17.059 -4.953 1.00 92.69 86 GLU A C 1
ATOM 682 O O . GLU A 1 86 ? 18.060 -17.186 -4.146 1.00 92.69 86 GLU A O 1
ATOM 687 N N . LEU A 1 87 ? 19.862 -16.056 -4.884 1.00 86.69 87 LEU A N 1
ATOM 688 C CA . LEU A 1 87 ? 19.814 -15.012 -3.857 1.00 86.69 87 LEU A CA 1
ATOM 689 C C . LEU A 1 87 ? 18.509 -14.218 -3.916 1.00 86.69 87 LEU A C 1
ATOM 691 O O . LEU A 1 87 ? 17.867 -14.032 -2.885 1.00 86.69 87 LEU A O 1
ATOM 695 N N . GLU A 1 88 ? 18.077 -13.819 -5.110 1.00 89.12 88 GLU A N 1
ATOM 696 C CA . GLU A 1 88 ? 16.815 -13.105 -5.322 1.00 89.12 88 GLU A CA 1
ATOM 697 C C . GLU A 1 88 ? 15.618 -13.942 -4.837 1.00 89.12 88 GLU A C 1
ATOM 699 O O . GLU A 1 88 ? 14.782 -13.469 -4.065 1.00 89.12 88 GLU A O 1
ATOM 704 N N . THR A 1 89 ? 15.616 -15.240 -5.158 1.00 89.44 89 THR A N 1
ATOM 705 C CA . THR A 1 89 ? 14.584 -16.181 -4.691 1.00 89.44 89 THR A CA 1
ATOM 706 C C . THR A 1 89 ? 14.595 -16.345 -3.162 1.00 89.44 89 THR A C 1
ATOM 708 O O . THR A 1 89 ? 13.543 -16.490 -2.535 1.00 89.44 89 THR A O 1
ATOM 711 N N . ILE A 1 90 ? 15.773 -16.352 -2.528 1.00 87.50 90 ILE A N 1
ATOM 712 C CA . ILE A 1 90 ? 15.909 -16.448 -1.065 1.00 87.50 90 ILE A CA 1
ATOM 713 C C . ILE A 1 90 ? 15.398 -15.173 -0.387 1.00 87.50 90 ILE A C 1
ATOM 715 O O . ILE A 1 90 ? 14.676 -15.264 0.609 1.00 87.50 90 ILE A O 1
ATOM 719 N N . ILE A 1 91 ? 15.736 -14.000 -0.926 1.00 88.44 91 ILE A N 1
ATOM 720 C CA . ILE A 1 91 ? 15.273 -12.704 -0.416 1.00 88.44 91 ILE A CA 1
ATOM 721 C C . ILE A 1 91 ? 13.744 -12.639 -0.465 1.00 88.44 91 ILE A C 1
ATOM 723 O O . ILE A 1 91 ? 13.117 -12.317 0.546 1.00 88.44 91 ILE A O 1
ATOM 727 N N . GLU A 1 92 ? 13.142 -13.033 -1.588 1.00 89.75 92 GLU A N 1
ATOM 728 C CA . GLU A 1 92 ? 11.686 -13.061 -1.757 1.00 89.75 92 GLU A CA 1
ATOM 729 C C . GLU A 1 92 ? 11.004 -14.058 -0.802 1.00 89.75 92 GLU A C 1
ATOM 731 O O . GLU A 1 92 ? 9.975 -13.763 -0.193 1.00 89.75 92 GLU A O 1
ATOM 736 N N . ARG A 1 93 ? 11.585 -15.245 -0.585 1.00 86.94 93 ARG A N 1
ATOM 737 C CA . ARG A 1 93 ? 11.049 -16.199 0.405 1.00 86.94 93 ARG A CA 1
ATOM 738 C C . ARG A 1 93 ? 11.120 -15.655 1.830 1.00 86.94 93 ARG A C 1
ATOM 740 O O . ARG A 1 93 ? 10.169 -15.824 2.593 1.00 86.94 93 ARG A O 1
ATOM 747 N N . ASN A 1 94 ? 12.216 -14.994 2.191 1.00 84.75 94 ASN A N 1
ATOM 748 C CA . ASN A 1 94 ? 12.401 -14.442 3.530 1.00 84.75 94 ASN A CA 1
ATOM 749 C C . ASN A 1 94 ? 11.475 -13.252 3.808 1.00 84.75 94 ASN A C 1
ATOM 751 O O . ASN A 1 94 ? 10.942 -13.148 4.918 1.00 84.75 94 ASN A O 1
ATOM 755 N N . SER A 1 95 ? 11.234 -12.381 2.824 1.00 85.94 95 SER A N 1
ATOM 756 C CA . SER A 1 95 ? 10.280 -11.275 2.969 1.00 85.94 95 SER A CA 1
ATOM 757 C C . SER A 1 95 ? 8.852 -11.792 3.185 1.00 85.94 95 SER A C 1
ATOM 759 O O . SER A 1 95 ? 8.161 -11.326 4.098 1.00 85.94 95 SER A O 1
ATOM 761 N N . ASN A 1 96 ? 8.452 -12.825 2.438 1.00 84.12 96 ASN A N 1
ATOM 762 C CA . ASN A 1 96 ? 7.158 -13.498 2.576 1.00 84.12 96 ASN A CA 1
ATOM 763 C C . ASN A 1 96 ? 7.001 -14.218 3.928 1.00 84.12 96 ASN A C 1
ATOM 765 O O . ASN A 1 96 ? 5.953 -14.136 4.572 1.00 84.12 96 ASN A O 1
ATOM 769 N N . LEU A 1 97 ? 8.049 -14.889 4.414 1.00 87.38 97 LEU A N 1
ATOM 770 C CA . LEU A 1 97 ? 8.036 -15.520 5.739 1.00 87.38 97 LEU A CA 1
ATOM 771 C C . LEU A 1 97 ? 7.884 -14.489 6.861 1.00 87.38 97 LEU A C 1
ATOM 773 O O . LEU A 1 97 ? 7.096 -14.693 7.786 1.00 87.38 97 LEU A O 1
ATOM 777 N N . LYS A 1 98 ? 8.598 -13.361 6.772 1.00 87.81 98 LYS A N 1
ATOM 778 C CA . LYS A 1 98 ? 8.537 -12.288 7.773 1.00 87.81 98 LYS A CA 1
ATOM 779 C C . LYS A 1 98 ? 7.138 -11.678 7.866 1.00 87.81 98 LYS A C 1
ATOM 781 O O . LYS A 1 98 ? 6.613 -11.527 8.970 1.00 87.81 98 LYS A O 1
ATOM 786 N N . THR A 1 99 ? 6.516 -11.379 6.728 1.00 83.44 99 THR A N 1
ATOM 787 C CA . THR A 1 99 ? 5.136 -10.864 6.678 1.00 83.44 99 THR A CA 1
ATOM 788 C C . THR A 1 99 ? 4.125 -11.895 7.181 1.00 83.44 99 THR A C 1
ATOM 790 O O . THR A 1 99 ? 3.241 -11.548 7.967 1.00 83.44 99 THR A O 1
ATOM 793 N N . SER A 1 100 ? 4.282 -13.175 6.826 1.00 84.00 100 SER A N 1
ATOM 794 C CA . SER A 1 100 ? 3.416 -14.253 7.326 1.00 84.00 100 SER A CA 1
ATOM 795 C C . SER A 1 100 ? 3.505 -14.422 8.848 1.00 84.00 100 SER A C 1
ATOM 797 O O . SER A 1 100 ? 2.481 -14.560 9.519 1.00 84.00 100 SER A O 1
ATOM 799 N N . LEU A 1 101 ? 4.713 -14.370 9.419 1.00 82.62 101 LEU A N 1
ATOM 800 C CA . LEU A 1 101 ? 4.919 -14.457 10.867 1.00 82.62 101 LEU A CA 1
ATOM 801 C C . LEU A 1 101 ? 4.277 -13.277 11.601 1.00 82.62 101 LEU A C 1
ATOM 803 O O . LEU A 1 101 ? 3.554 -13.491 12.577 1.00 82.62 101 LEU A O 1
ATOM 807 N N . GLN A 1 102 ? 4.479 -12.052 11.105 1.00 84.12 102 GLN A N 1
ATOM 808 C CA . GLN A 1 102 ? 3.850 -10.850 11.660 1.00 84.12 102 GLN A CA 1
ATOM 809 C C . GLN A 1 102 ? 2.321 -10.941 11.629 1.00 84.12 102 GLN A C 1
ATOM 811 O O . GLN A 1 102 ? 1.672 -10.639 12.631 1.00 84.12 102 GLN A O 1
ATOM 816 N N . LYS A 1 103 ? 1.749 -11.418 10.517 1.00 80.50 103 LYS A N 1
ATOM 817 C CA . LYS A 1 103 ? 0.303 -11.621 10.386 1.00 80.50 103 LYS A CA 1
ATOM 818 C C . LYS A 1 103 ? -0.221 -12.631 11.409 1.00 80.50 103 LYS A C 1
ATOM 820 O O . LYS A 1 103 ? -1.177 -12.318 12.112 1.00 80.50 103 LYS A O 1
ATOM 825 N N . SER A 1 104 ? 0.436 -13.786 11.551 1.00 82.06 104 SER A N 1
ATOM 826 C CA . SER A 1 104 ? 0.011 -14.811 12.518 1.00 82.06 104 SER A CA 1
ATOM 827 C C . SER A 1 104 ? 0.088 -14.320 13.969 1.00 82.06 104 SER A C 1
ATOM 829 O O . SER A 1 104 ? -0.804 -14.594 14.767 1.00 82.06 104 SER A O 1
ATOM 831 N N . SER A 1 105 ? 1.118 -13.534 14.305 1.00 84.25 105 SER A N 1
ATOM 832 C CA . SER A 1 105 ? 1.293 -12.975 15.647 1.00 84.25 105 SER A CA 1
ATOM 833 C C . SER A 1 105 ? 0.160 -12.007 15.999 1.00 84.25 105 SER A C 1
ATOM 835 O O . SER A 1 105 ? -0.464 -12.129 17.055 1.00 84.25 105 SER A O 1
ATOM 837 N N . LEU A 1 106 ? -0.171 -11.099 15.072 1.00 81.31 106 LEU A N 1
ATOM 838 C CA . LEU A 1 106 ? -1.284 -10.161 15.233 1.00 81.31 106 LEU A CA 1
ATOM 839 C C . LEU A 1 106 ? -2.631 -10.8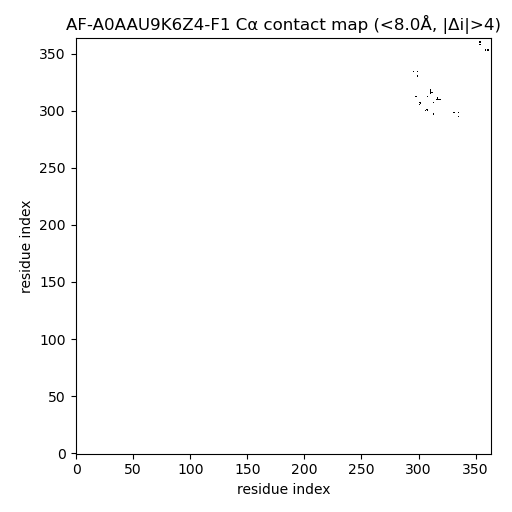81 15.354 1.00 81.31 106 LEU A C 1
ATOM 841 O O . LEU A 1 106 ? -3.462 -10.487 16.170 1.00 81.31 106 LEU A O 1
ATOM 845 N N . GLU A 1 107 ? -2.843 -11.941 14.576 1.00 82.00 107 GLU A N 1
ATOM 846 C CA . GLU A 1 107 ? -4.070 -12.740 14.605 1.00 82.00 107 GLU A CA 1
ATOM 847 C C . GLU A 1 107 ? -4.250 -13.469 15.947 1.00 82.00 107 GLU A C 1
ATOM 849 O O . GLU A 1 107 ? -5.334 -13.439 16.535 1.00 82.00 107 GLU A O 1
ATOM 854 N N . ILE A 1 108 ? -3.172 -14.031 16.504 1.00 82.19 108 ILE A N 1
ATOM 855 C CA . ILE A 1 108 ? -3.175 -14.626 17.849 1.00 82.19 108 ILE A CA 1
ATOM 856 C C . ILE A 1 108 ? -3.510 -13.573 18.914 1.00 82.19 108 ILE A C 1
ATOM 858 O O . ILE A 1 108 ? -4.293 -13.843 19.829 1.00 82.19 108 ILE A O 1
ATOM 862 N N . GLU A 1 109 ? -2.930 -12.375 18.825 1.00 78.69 109 GLU A N 1
ATOM 863 C CA . GLU A 1 109 ? -3.167 -11.312 19.805 1.00 78.69 109 GLU A CA 1
ATOM 864 C C . GLU A 1 109 ? -4.614 -10.790 19.749 1.00 78.69 109 GLU A C 1
ATOM 866 O O . GLU A 1 109 ? -5.248 -10.593 20.791 1.00 78.69 109 GLU A O 1
ATOM 871 N N . LEU A 1 110 ? -5.169 -10.642 18.542 1.00 80.62 110 LEU A N 1
ATOM 872 C CA . LEU A 1 110 ? -6.571 -10.283 18.314 1.00 80.62 110 LEU A CA 1
ATOM 873 C C . LEU A 1 110 ? -7.524 -11.333 18.890 1.00 80.62 110 LEU A C 1
ATOM 875 O O . LEU A 1 110 ? -8.443 -10.975 19.629 1.00 80.62 110 LEU A O 1
ATOM 879 N N . ASN A 1 111 ? -7.265 -12.619 18.642 1.00 82.00 111 ASN A N 1
ATOM 880 C CA . ASN A 1 111 ? -8.074 -13.711 19.186 1.00 82.00 111 ASN A CA 1
ATOM 881 C C . ASN A 1 111 ? -8.042 -13.741 20.720 1.00 82.00 111 ASN A C 1
ATOM 883 O O . ASN A 1 111 ? -9.086 -13.885 21.358 1.00 82.00 111 ASN A O 1
ATOM 887 N N . LYS A 1 112 ? -6.876 -13.521 21.343 1.00 84.81 112 LYS A N 1
ATOM 888 C CA . LYS A 1 112 ? -6.767 -13.420 22.810 1.00 84.81 112 LYS A CA 1
ATOM 889 C C . LYS A 1 112 ? -7.593 -12.264 23.374 1.00 84.81 112 LYS A C 1
ATOM 891 O O . LYS A 1 112 ? -8.282 -12.438 24.384 1.00 84.81 112 LYS A O 1
ATOM 896 N N . LYS A 1 113 ? -7.547 -11.089 22.736 1.00 81.25 113 LYS A N 1
ATOM 897 C CA . LYS A 1 113 ? -8.354 -9.929 23.149 1.00 81.25 113 LYS A CA 1
ATOM 898 C C . LYS A 1 113 ? -9.849 -10.202 22.967 1.00 81.25 113 LYS A C 1
ATOM 900 O O . LYS A 1 113 ? -10.607 -9.937 23.896 1.00 81.25 113 LYS A O 1
ATOM 905 N N . SER A 1 114 ? -10.254 -10.809 21.849 1.00 81.31 114 SER A N 1
ATOM 906 C CA . SER A 1 114 ? -11.649 -11.193 21.582 1.00 81.31 114 SER A CA 1
ATOM 907 C C . SER A 1 114 ? -12.201 -12.135 22.654 1.00 81.31 114 SER A C 1
ATOM 909 O O . SER A 1 114 ? -13.213 -11.831 23.280 1.00 81.31 114 SER A O 1
ATOM 911 N N . LEU A 1 115 ? -11.474 -13.214 22.968 1.00 82.94 115 LEU A N 1
ATOM 912 C CA . LEU A 1 115 ? -11.860 -14.168 24.016 1.00 82.94 115 LEU A CA 1
ATOM 913 C C . LEU A 1 115 ? -11.960 -13.518 25.402 1.00 82.94 115 LEU A C 1
ATOM 915 O O . LEU A 1 115 ? -12.767 -13.922 26.239 1.00 82.94 115 LEU A O 1
ATOM 919 N N . THR A 1 116 ? -11.128 -12.511 25.673 1.00 81.88 116 THR A N 1
ATOM 920 C CA . THR A 1 116 ? -11.168 -11.780 26.946 1.00 81.88 116 THR A CA 1
ATOM 921 C C . THR A 1 116 ? -12.406 -10.890 27.030 1.00 81.88 116 THR A C 1
ATOM 923 O O . THR A 1 116 ? -13.060 -10.865 28.072 1.00 81.88 116 THR A O 1
ATOM 926 N N . ILE A 1 117 ? -12.767 -10.215 25.935 1.00 78.00 117 ILE A N 1
ATOM 927 C CA . ILE A 1 117 ? -13.994 -9.414 25.845 1.00 78.00 117 ILE A CA 1
ATOM 928 C C . ILE A 1 117 ? -15.227 -10.304 26.020 1.00 78.00 117 ILE A C 1
ATOM 930 O O . ILE A 1 117 ? -16.074 -9.988 26.851 1.00 78.00 117 ILE A O 1
ATOM 934 N N . GLU A 1 118 ? -15.307 -11.438 25.319 1.00 82.31 118 GLU A N 1
ATOM 935 C CA . GLU A 1 118 ? -16.427 -12.381 25.453 1.00 82.31 118 GLU A CA 1
ATOM 936 C C . GLU A 1 118 ? -16.589 -12.889 26.889 1.00 82.31 118 GLU A C 1
ATOM 938 O O . GLU A 1 118 ? -17.703 -12.922 27.418 1.00 82.31 118 GLU A O 1
ATOM 943 N N . ARG A 1 119 ? -15.479 -13.227 27.559 1.00 84.81 119 ARG A N 1
ATOM 944 C CA . ARG A 1 119 ? -15.503 -13.676 28.957 1.00 84.81 119 ARG A CA 1
ATOM 945 C C . ARG A 1 119 ? -16.041 -12.595 29.894 1.00 84.81 119 ARG A C 1
ATOM 947 O O . ARG A 1 119 ? -16.905 -12.886 30.717 1.00 84.81 119 ARG A O 1
ATOM 954 N N . MET A 1 120 ? -15.565 -11.357 29.754 1.00 83.94 120 MET A N 1
ATOM 955 C CA . MET A 1 120 ? -16.053 -10.234 30.563 1.00 83.94 120 MET A CA 1
ATOM 956 C C . MET A 1 120 ? -17.530 -9.939 30.287 1.00 83.94 120 MET A C 1
ATOM 958 O O . MET A 1 120 ? -18.291 -9.689 31.217 1.00 83.94 120 MET A O 1
ATOM 962 N N . GLN A 1 121 ? -17.955 -10.011 29.023 1.00 81.88 121 GLN A N 1
ATOM 963 C CA . GLN A 1 121 ? -19.349 -9.795 28.644 1.00 81.88 121 GLN A CA 1
ATOM 964 C C . GLN A 1 121 ? -20.267 -10.841 29.288 1.00 81.88 121 GLN A C 1
ATOM 966 O O . GLN A 1 121 ? -21.340 -10.501 29.788 1.00 81.88 121 GLN A O 1
ATOM 971 N N . LYS A 1 122 ? -19.830 -12.105 29.329 1.00 86.12 122 LYS A N 1
ATOM 972 C CA . LYS A 1 122 ? -20.562 -13.184 29.995 1.00 86.12 122 LYS A CA 1
ATOM 973 C C . LYS A 1 122 ? -20.703 -12.932 31.500 1.00 86.12 122 LYS A C 1
ATOM 975 O O . LYS A 1 122 ? -21.816 -13.010 32.012 1.00 86.12 122 LYS A O 1
ATOM 980 N N . GLU A 1 123 ? -19.623 -12.549 32.184 1.00 86.38 123 GLU A N 1
ATOM 981 C CA . GLU A 1 123 ? -19.677 -12.199 33.613 1.00 86.38 123 GLU A CA 1
ATOM 982 C C . GLU A 1 123 ? -20.617 -11.020 33.902 1.00 86.38 123 GLU A C 1
ATOM 984 O O . GLU A 1 123 ? -21.344 -11.036 34.897 1.00 86.38 123 GLU A O 1
ATOM 989 N N . ILE A 1 124 ? -20.619 -9.991 33.048 1.00 84.38 124 ILE A N 1
ATOM 990 C CA . ILE A 1 124 ? -21.533 -8.849 33.184 1.00 84.38 124 ILE A CA 1
ATOM 991 C C . ILE A 1 124 ? -22.985 -9.318 33.067 1.00 84.38 124 ILE A C 1
ATOM 993 O O . ILE A 1 124 ? -23.816 -8.950 33.897 1.00 84.38 124 ILE A O 1
ATOM 997 N N . ASN A 1 125 ? -23.293 -10.158 32.077 1.00 83.88 125 ASN A N 1
ATOM 998 C CA . ASN A 1 125 ? -24.646 -10.671 31.868 1.00 83.88 125 ASN A CA 1
ATOM 999 C C . ASN A 1 125 ? -25.124 -11.543 33.041 1.00 83.88 125 ASN A C 1
ATOM 1001 O O . ASN A 1 125 ? -26.267 -11.404 33.484 1.00 83.88 125 ASN A O 1
ATOM 1005 N N . GLU A 1 126 ? -24.255 -12.397 33.583 1.00 89.50 126 GLU A N 1
ATOM 1006 C CA . GLU A 1 126 ? -24.558 -13.213 34.766 1.00 89.50 126 GLU A CA 1
ATOM 1007 C C . GLU A 1 126 ? -24.837 -12.337 35.994 1.00 89.50 126 GLU A C 1
ATOM 1009 O O . GLU A 1 126 ? -25.838 -12.532 36.688 1.00 89.50 126 GLU A O 1
ATOM 1014 N N . LYS A 1 127 ? -24.009 -11.313 36.236 1.00 87.56 127 LYS A N 1
ATOM 1015 C CA . LYS A 1 127 ? -24.217 -10.383 37.356 1.00 87.56 127 LYS A CA 1
ATOM 1016 C C . LYS A 1 127 ? -25.480 -9.545 37.196 1.00 87.56 127 LYS A C 1
ATOM 1018 O O . LYS A 1 127 ? -26.212 -9.391 38.167 1.00 87.56 127 LYS A O 1
ATOM 1023 N N . ASN A 1 128 ? -25.772 -9.054 35.994 1.00 83.25 128 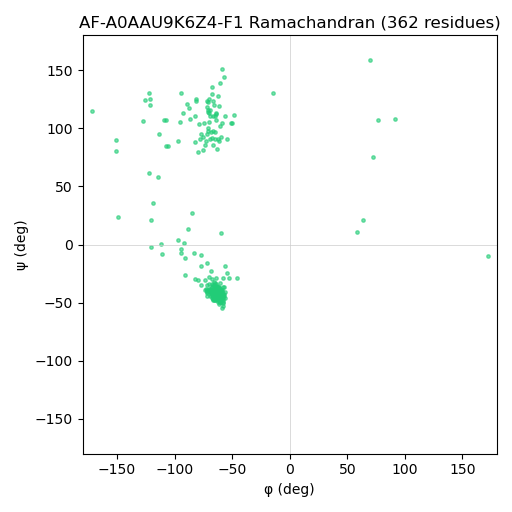ASN A N 1
ATOM 1024 C CA . ASN A 1 128 ? -27.006 -8.314 35.723 1.00 83.25 128 ASN A CA 1
ATOM 1025 C C . ASN A 1 128 ? -28.249 -9.181 35.956 1.00 83.25 128 ASN A C 1
ATOM 1027 O O . ASN A 1 128 ? -29.220 -8.713 36.544 1.00 83.25 128 ASN A O 1
ATOM 1031 N N . SER A 1 129 ? -28.194 -10.458 35.569 1.00 83.94 129 SER A N 1
ATOM 1032 C CA . SER A 1 129 ? -29.277 -11.412 35.839 1.00 83.94 129 SER A CA 1
ATOM 1033 C C . SER A 1 129 ? -29.483 -11.610 37.344 1.00 83.94 129 SER A C 1
ATOM 1035 O O . SER A 1 129 ? -30.613 -11.583 37.826 1.00 83.94 129 SER A O 1
ATOM 1037 N N . LYS A 1 130 ? -28.387 -11.721 38.108 1.00 87.94 130 LYS A N 1
ATOM 1038 C CA . LYS A 1 130 ? -28.428 -11.828 39.573 1.00 87.94 130 LYS A CA 1
ATOM 1039 C C . LYS A 1 130 ? -29.009 -10.577 40.237 1.00 87.94 130 LYS A C 1
ATOM 1041 O O . LYS A 1 130 ? -29.789 -10.691 41.177 1.00 87.94 130 LYS A O 1
ATOM 1046 N N . ILE A 1 131 ? -28.644 -9.391 39.746 1.00 84.94 131 ILE A N 1
ATOM 1047 C CA . ILE A 1 131 ? -29.190 -8.115 40.230 1.00 84.94 131 ILE A CA 1
ATOM 1048 C C . ILE A 1 131 ? -30.702 -8.077 40.004 1.00 84.94 131 ILE A C 1
ATOM 1050 O O . ILE A 1 131 ? -31.438 -7.777 40.939 1.00 84.94 131 ILE A O 1
ATOM 1054 N N . PHE A 1 132 ? -31.169 -8.453 38.813 1.00 84.88 132 PHE A N 1
ATOM 1055 C CA . PHE A 1 132 ? -32.596 -8.477 38.497 1.00 84.88 132 PHE A CA 1
ATOM 1056 C C . PHE A 1 132 ? -33.387 -9.454 39.387 1.00 84.88 132 PHE A C 1
ATOM 1058 O O . PHE A 1 132 ? -34.472 -9.127 39.867 1.00 84.88 132 PHE A O 1
ATOM 1065 N N . GLU A 1 133 ? -32.834 -10.639 39.670 1.00 88.44 133 GLU A N 1
ATOM 1066 C CA . GLU A 1 133 ? -33.413 -11.577 40.644 1.00 88.44 133 GLU A CA 1
ATOM 1067 C C . GLU A 1 133 ? -33.548 -10.958 42.041 1.00 88.44 133 GLU A C 1
ATOM 1069 O O . GLU A 1 133 ? -34.609 -11.051 42.662 1.00 88.44 133 GLU A O 1
ATOM 1074 N N . LEU A 1 134 ? -32.488 -10.312 42.534 1.00 85.00 134 LEU A N 1
ATOM 1075 C CA . LEU A 1 134 ? -32.485 -9.680 43.855 1.00 85.00 134 LEU A CA 1
ATOM 1076 C C . LEU A 1 134 ? -33.466 -8.503 43.929 1.00 85.00 134 LEU A C 1
ATOM 1078 O O . LEU A 1 134 ? -34.165 -8.355 44.930 1.00 85.00 134 LEU A O 1
ATOM 1082 N N . GLU A 1 135 ? -33.572 -7.694 42.873 1.00 82.94 135 GLU A N 1
ATOM 1083 C CA . GLU A 1 135 ? -34.544 -6.597 42.790 1.00 82.94 135 GLU A CA 1
ATOM 1084 C C . GLU A 1 135 ? -35.988 -7.105 42.889 1.00 82.94 135 GLU A C 1
ATOM 1086 O O . GLU A 1 135 ? -36.800 -6.524 43.615 1.00 82.94 135 GLU A O 1
ATOM 1091 N N . ASN A 1 136 ? -36.307 -8.225 42.235 1.00 84.75 136 ASN A N 1
ATOM 1092 C CA . ASN A 1 136 ? -37.628 -8.845 42.343 1.00 84.75 136 ASN A CA 1
ATOM 1093 C C . ASN A 1 136 ? -37.904 -9.371 43.757 1.00 84.75 136 ASN A C 1
ATOM 1095 O O . ASN A 1 136 ? -38.970 -9.097 44.308 1.00 84.75 136 ASN A O 1
ATOM 1099 N N . GLN A 1 137 ? -36.934 -10.041 44.388 1.00 86.06 137 GLN A N 1
ATOM 1100 C CA . GLN A 1 137 ? -37.078 -10.509 45.772 1.00 86.06 137 GLN A CA 1
ATOM 1101 C C . GLN A 1 137 ? -37.313 -9.351 46.752 1.00 86.06 137 GLN A C 1
ATOM 1103 O O . GLN A 1 137 ? -38.158 -9.454 47.641 1.00 86.06 137 GLN A O 1
ATOM 1108 N N . ILE A 1 138 ? -36.605 -8.229 46.584 1.00 82.06 138 ILE A N 1
ATOM 1109 C CA . ILE A 1 138 ? -36.802 -7.024 47.401 1.00 82.06 138 ILE A CA 1
ATOM 1110 C C . ILE A 1 138 ? -38.211 -6.456 47.202 1.00 82.06 138 ILE A C 1
ATOM 1112 O O . ILE A 1 138 ? -38.870 -6.111 48.184 1.00 82.06 138 ILE A O 1
ATOM 1116 N N . ASN A 1 139 ? -38.696 -6.389 45.961 1.00 81.50 139 ASN A N 1
ATOM 1117 C CA . ASN A 1 139 ? -40.048 -5.912 45.667 1.00 81.50 139 ASN A CA 1
ATOM 1118 C C . ASN A 1 139 ? -41.131 -6.798 46.297 1.00 81.50 139 ASN A C 1
ATOM 1120 O O . ASN A 1 139 ? -42.109 -6.277 46.838 1.00 81.50 139 ASN A O 1
ATOM 1124 N N . ASP A 1 140 ? -40.956 -8.117 46.284 1.00 82.75 140 ASP A N 1
ATOM 1125 C CA . ASP A 1 140 ? -41.897 -9.039 46.922 1.00 82.75 140 ASP A CA 1
ATOM 1126 C C . ASP A 1 140 ? -41.860 -8.928 48.450 1.00 82.75 140 ASP A C 1
ATOM 1128 O O . ASP A 1 140 ? -42.911 -8.895 49.096 1.00 82.75 140 ASP A O 1
ATOM 1132 N N . MET A 1 141 ? -40.674 -8.764 49.045 1.00 79.12 141 MET A N 1
ATOM 1133 C CA . MET A 1 141 ? -40.555 -8.472 50.477 1.00 79.12 141 MET A CA 1
ATOM 1134 C C . MET A 1 141 ? -41.228 -7.145 50.850 1.00 79.12 141 MET A C 1
ATOM 1136 O O . MET A 1 141 ? -41.901 -7.081 51.877 1.00 79.12 141 MET A O 1
ATOM 1140 N N . LEU A 1 142 ? -41.108 -6.104 50.019 1.00 79.31 142 LEU A N 1
ATOM 1141 C CA . LEU A 1 142 ? -41.787 -4.818 50.223 1.00 79.31 142 LEU A CA 1
ATOM 1142 C C . LEU A 1 142 ? -43.312 -4.946 50.138 1.00 79.31 142 LEU A C 1
ATOM 1144 O O . LEU A 1 142 ? -44.017 -4.387 50.976 1.00 79.31 142 LEU A O 1
ATOM 1148 N N . LYS A 1 143 ? -43.839 -5.714 49.177 1.00 79.31 143 LYS A N 1
ATOM 1149 C CA . LYS A 1 143 ? -45.282 -5.999 49.093 1.00 79.31 143 LYS A CA 1
ATOM 1150 C C . LYS A 1 143 ? -45.778 -6.739 50.332 1.00 79.31 143 LYS A C 1
ATOM 1152 O O . LYS A 1 143 ? -46.796 -6.348 50.899 1.00 79.31 143 LYS A O 1
ATOM 1157 N N . ASN A 1 144 ? -45.045 -7.759 50.776 1.00 76.12 144 ASN A N 1
ATOM 1158 C CA . ASN A 1 144 ? -45.382 -8.514 51.981 1.00 76.12 144 ASN A CA 1
ATOM 1159 C C . ASN A 1 144 ? -45.316 -7.640 53.237 1.00 76.12 144 ASN A C 1
ATOM 1161 O O . ASN A 1 144 ? -46.209 -7.720 54.078 1.00 76.12 144 ASN A O 1
ATOM 1165 N N . LYS A 1 145 ? -44.314 -6.759 53.342 1.00 76.12 145 LYS A N 1
ATOM 1166 C CA . LYS A 1 145 ? -44.223 -5.769 54.419 1.00 76.12 145 LYS A CA 1
ATOM 1167 C C . LYS A 1 145 ? -45.466 -4.876 54.448 1.00 76.12 145 LYS A C 1
ATOM 1169 O O . LYS A 1 145 ? -46.128 -4.805 55.479 1.00 76.12 145 LYS A O 1
ATOM 1174 N N . ASN A 1 146 ? -45.817 -4.264 53.317 1.00 74.81 146 ASN A N 1
ATOM 1175 C CA . ASN A 1 146 ? -46.977 -3.374 53.221 1.00 74.81 146 ASN A CA 1
ATOM 1176 C C . ASN A 1 146 ? -48.292 -4.108 53.538 1.00 74.81 146 ASN A C 1
ATOM 1178 O O . ASN A 1 146 ? -49.184 -3.547 54.171 1.00 74.81 146 ASN A O 1
ATOM 1182 N N . PHE A 1 147 ? -48.418 -5.371 53.120 1.00 78.44 147 PHE A N 1
ATOM 1183 C CA . PHE A 1 147 ? -49.571 -6.207 53.449 1.00 78.44 147 PHE A CA 1
ATOM 1184 C C . PHE A 1 147 ? -49.676 -6.476 54.956 1.00 78.44 147 PHE A C 1
ATOM 1186 O O . PHE A 1 147 ? -50.751 -6.310 55.534 1.00 78.44 147 PHE A O 1
ATOM 1193 N N . CYS A 1 148 ? -48.570 -6.845 55.608 1.00 70.50 148 CYS A N 1
ATOM 1194 C CA . CYS A 1 148 ? -48.530 -7.052 57.055 1.00 70.50 148 CYS A CA 1
ATOM 1195 C C . CYS A 1 148 ? -48.849 -5.765 57.831 1.00 70.50 148 CYS A C 1
ATOM 1197 O O . CYS A 1 148 ? -49.652 -5.808 58.761 1.00 70.50 148 CYS A O 1
ATOM 1199 N N . GLU A 1 149 ? -48.286 -4.621 57.431 1.00 70.25 149 GLU A N 1
ATOM 1200 C CA . GLU A 1 149 ? -48.583 -3.316 58.042 1.00 70.25 149 GLU A CA 1
ATOM 1201 C C . GLU A 1 149 ? -50.070 -2.946 57.902 1.00 70.25 149 GLU A C 1
ATOM 1203 O O . GLU A 1 149 ? -50.701 -2.521 58.872 1.00 70.25 149 GLU A O 1
ATOM 1208 N N . ALA A 1 150 ? -50.674 -3.181 56.733 1.00 70.25 150 ALA A N 1
ATOM 1209 C CA . ALA A 1 150 ? -52.099 -2.939 56.511 1.00 70.25 150 ALA A CA 1
ATOM 1210 C C . ALA A 1 150 ? -53.001 -3.856 57.359 1.00 70.25 150 ALA A C 1
ATOM 1212 O O . ALA A 1 150 ? -54.042 -3.417 57.852 1.00 70.25 150 ALA A O 1
ATOM 1213 N N . GLN A 1 151 ? -52.614 -5.121 57.553 1.00 71.00 151 GLN A N 1
ATOM 1214 C CA . GLN A 1 151 ? -53.339 -6.058 58.419 1.00 71.00 151 GLN A CA 1
ATOM 1215 C C . GLN A 1 151 ? -53.216 -5.686 59.902 1.00 71.00 151 GLN A C 1
ATOM 1217 O O . GLN A 1 151 ? -54.208 -5.744 60.627 1.00 71.00 151 GLN A O 1
ATOM 1222 N N . LEU A 1 152 ? -52.036 -5.246 60.347 1.00 65.12 152 LEU A N 1
ATOM 1223 C CA . LEU A 1 152 ? -51.823 -4.731 61.704 1.00 65.12 152 LEU A CA 1
ATOM 1224 C C . LEU A 1 152 ? -52.668 -3.479 61.970 1.00 65.12 152 LEU A C 1
ATOM 1226 O O . LEU A 1 152 ? -53.345 -3.408 62.995 1.00 65.12 152 LEU A O 1
ATOM 1230 N N . SER A 1 153 ? -52.710 -2.538 61.022 1.00 63.94 153 SER A N 1
ATOM 1231 C CA . SER A 1 153 ? -53.563 -1.345 61.102 1.00 63.94 153 SER A CA 1
ATOM 1232 C C . SER A 1 153 ? -55.055 -1.705 61.162 1.00 63.94 153 SER A C 1
ATOM 1234 O O . SER A 1 153 ? -55.774 -1.199 62.024 1.00 63.94 153 SER A O 1
ATOM 1236 N N . LYS A 1 154 ? -55.522 -2.647 60.329 1.00 61.34 154 LYS A N 1
ATOM 1237 C CA . LYS A 1 154 ? -56.908 -3.148 60.387 1.00 61.34 154 LYS A CA 1
ATOM 1238 C C . LYS A 1 154 ? -57.230 -3.847 61.708 1.00 61.34 154 LYS A C 1
ATOM 1240 O O . LYS A 1 154 ? -58.320 -3.655 62.237 1.00 61.34 154 LYS A O 1
ATOM 1245 N N . GLY A 1 155 ? -56.301 -4.633 62.253 1.00 57.06 155 GLY A N 1
ATOM 1246 C CA . GLY A 1 155 ? -56.460 -5.291 63.552 1.00 57.06 155 GLY A CA 1
ATOM 1247 C C . GLY A 1 155 ? -56.542 -4.307 64.724 1.00 57.06 155 GLY A C 1
ATOM 1248 O O . GLY A 1 155 ? -57.271 -4.562 65.681 1.00 57.06 155 GLY A O 1
ATOM 1249 N N . GLN A 1 156 ? -55.848 -3.168 64.639 1.00 54.59 156 GLN A N 1
ATOM 1250 C CA . GLN A 1 156 ? -55.947 -2.090 65.627 1.00 54.59 156 GLN A CA 1
ATOM 1251 C C . GLN A 1 156 ? -57.259 -1.299 65.513 1.00 54.59 156 GLN A C 1
ATOM 1253 O O . GLN A 1 156 ? -57.860 -1.008 66.544 1.00 54.59 156 GLN A O 1
ATOM 1258 N N . SER A 1 157 ? -57.760 -1.018 64.302 1.00 50.66 157 SER A N 1
ATOM 1259 C CA . SER A 1 157 ? -59.071 -0.363 64.131 1.00 50.66 157 SER A CA 1
ATOM 1260 C C . SER A 1 157 ? -60.244 -1.248 64.558 1.00 50.66 157 SER A C 1
ATOM 1262 O O . SER A 1 157 ? -61.152 -0.760 65.222 1.00 50.66 157 SER A O 1
ATOM 1264 N N . LYS A 1 158 ? -60.215 -2.557 64.271 1.00 48.28 158 LYS A N 1
ATOM 1265 C CA . LYS A 1 158 ? -61.315 -3.466 64.647 1.00 48.28 158 LYS A CA 1
ATOM 1266 C C . LYS A 1 158 ? -61.452 -3.655 66.164 1.00 48.28 158 LYS A C 1
ATOM 1268 O O . LYS A 1 158 ? -62.556 -3.822 66.663 1.00 48.28 158 LYS A O 1
ATOM 1273 N N . LYS A 1 159 ? -60.345 -3.548 66.911 1.00 45.25 159 LYS A N 1
ATOM 1274 C CA . LYS A 1 159 ? -60.358 -3.533 68.384 1.00 45.25 159 LYS A CA 1
ATOM 1275 C C . LYS A 1 159 ? -60.919 -2.239 68.989 1.00 45.25 159 LYS A C 1
ATOM 1277 O O . LYS A 1 159 ? -61.236 -2.253 70.170 1.00 45.25 159 LYS A O 1
ATOM 1282 N N . MET A 1 160 ? -61.041 -1.145 68.233 1.00 45.31 160 MET A N 1
ATOM 1283 C CA . MET A 1 160 ? -61.742 0.060 68.704 1.00 45.31 160 MET A CA 1
ATOM 1284 C C . MET A 1 160 ? -63.234 0.069 68.346 1.00 45.31 160 MET A C 1
ATOM 1286 O O . MET A 1 160 ? -64.002 0.688 69.074 1.00 45.31 160 MET A O 1
ATOM 1290 N N . GLU A 1 161 ? -63.662 -0.615 67.280 1.00 42.59 161 GLU A N 1
ATOM 1291 C CA . GLU A 1 161 ? -65.087 -0.688 66.908 1.00 42.59 161 GLU A CA 1
ATOM 1292 C C . GLU A 1 161 ? -65.898 -1.658 67.791 1.00 42.59 161 GLU A C 1
ATOM 1294 O O . GLU A 1 161 ? -67.025 -1.328 68.151 1.00 42.59 161 GLU A O 1
ATOM 1299 N N . ASP A 1 162 ? -65.327 -2.782 68.245 1.00 42.53 162 ASP A N 1
ATOM 1300 C CA . ASP A 1 162 ? -66.036 -3.741 69.124 1.00 42.53 162 ASP A CA 1
ATOM 1301 C C . ASP A 1 162 ? -66.153 -3.293 70.600 1.00 42.53 162 ASP A C 1
ATOM 1303 O O . ASP A 1 162 ? -66.876 -3.911 71.376 1.00 42.53 162 ASP A O 1
ATOM 1307 N N . TYR A 1 163 ? -65.480 -2.211 71.012 1.00 42.81 163 TYR A N 1
ATOM 1308 C CA . TYR A 1 163 ? -65.622 -1.628 72.361 1.00 42.81 163 TYR A CA 1
ATOM 1309 C C . TYR A 1 163 ? -66.599 -0.438 72.415 1.00 42.81 163 TYR A C 1
ATOM 1311 O O . TYR A 1 163 ? -66.755 0.179 73.469 1.00 42.81 163 TYR A O 1
ATOM 1319 N N . GLY A 1 164 ? -67.256 -0.112 71.294 1.00 44.31 164 GLY A N 1
ATOM 1320 C CA . GLY A 1 164 ? -68.170 1.028 71.165 1.00 44.31 164 GLY A CA 1
ATOM 1321 C C . GLY A 1 164 ? -69.649 0.681 70.966 1.00 44.31 164 GLY A C 1
ATOM 1322 O O . GLY A 1 164 ? -70.452 1.602 70.844 1.00 44.31 164 GLY A O 1
ATOM 1323 N N . ALA A 1 165 ? -70.030 -0.599 70.932 1.00 39.69 165 ALA A N 1
ATOM 1324 C CA . ALA A 1 165 ? -71.425 -1.014 70.789 1.00 39.69 165 ALA A CA 1
ATOM 1325 C C . ALA A 1 165 ? -71.826 -1.973 71.919 1.00 39.69 165 ALA A C 1
ATOM 1327 O O . ALA A 1 165 ? -71.170 -2.975 72.182 1.00 39.69 165 ALA A O 1
ATOM 1328 N N . GLU A 1 166 ? -72.883 -1.590 72.624 1.00 43.75 166 GLU A N 1
ATOM 1329 C CA . GLU A 1 166 ? -73.387 -2.168 73.866 1.00 43.75 166 GLU A CA 1
ATOM 1330 C C . GLU A 1 166 ? -73.758 -3.665 73.784 1.00 43.75 166 GLU A C 1
ATOM 1332 O O . GLU A 1 166 ? -74.264 -4.144 72.772 1.00 43.75 166 GLU A O 1
ATOM 1337 N N . ASN A 1 167 ? -73.624 -4.334 74.941 1.00 41.81 167 ASN A N 1
ATOM 1338 C CA . ASN A 1 167 ? -74.162 -5.646 75.345 1.00 41.81 167 ASN A CA 1
ATOM 1339 C C . ASN A 1 167 ? -73.497 -6.930 74.807 1.00 41.81 167 ASN A C 1
ATOM 1341 O O . ASN A 1 167 ? -73.819 -7.392 73.721 1.00 41.81 167 ASN A O 1
ATOM 1345 N N . MET A 1 168 ? -72.758 -7.638 75.677 1.00 37.34 168 MET A N 1
ATOM 1346 C CA . MET A 1 168 ? -73.187 -8.973 76.138 1.00 37.34 168 MET A CA 1
ATOM 1347 C C . MET A 1 168 ? -72.309 -9.528 77.268 1.00 37.34 168 MET A C 1
ATOM 1349 O O . MET A 1 168 ? -71.135 -9.861 77.113 1.00 37.34 168 MET A O 1
ATOM 1353 N N . GLU A 1 169 ? -72.955 -9.677 78.415 1.00 47.19 169 GLU A N 1
ATOM 1354 C CA . GLU A 1 169 ? -72.667 -10.657 79.453 1.00 47.19 169 GLU A CA 1
ATOM 1355 C C . GLU A 1 169 ? -72.740 -12.081 78.845 1.00 47.19 169 GLU A C 1
ATOM 1357 O O . GLU A 1 169 ? -73.579 -12.343 77.987 1.00 47.19 169 GLU A O 1
ATOM 1362 N N . ASN A 1 170 ? -71.882 -13.004 79.298 1.00 43.06 170 ASN A N 1
ATOM 1363 C CA . ASN A 1 170 ? -71.815 -14.430 78.915 1.00 43.06 170 ASN A CA 1
ATOM 1364 C C . ASN A 1 170 ? -71.286 -14.813 77.514 1.00 43.06 170 ASN A C 1
ATOM 1366 O O . ASN A 1 170 ? -72.000 -15.402 76.716 1.00 43.06 170 ASN A O 1
ATOM 1370 N N . THR A 1 171 ? -69.967 -14.724 77.328 1.00 40.16 171 THR A N 1
ATOM 1371 C CA . THR A 1 171 ? -69.171 -15.834 76.751 1.00 40.16 171 THR A CA 1
ATOM 1372 C C . THR A 1 171 ? -67.755 -15.769 77.311 1.00 40.16 171 THR A C 1
ATOM 1374 O O . THR A 1 171 ? -66.816 -15.257 76.705 1.00 40.16 171 THR A O 1
ATOM 1377 N N . LYS A 1 172 ? -67.603 -16.291 78.528 1.00 45.62 172 LYS A N 1
ATOM 1378 C CA . LYS A 1 172 ? -66.318 -16.790 79.009 1.00 45.62 172 LYS A CA 1
ATOM 1379 C C . LYS A 1 172 ? -66.001 -18.032 78.172 1.00 45.62 172 LYS A C 1
ATOM 1381 O O . LYS A 1 172 ? -66.858 -18.902 78.053 1.00 45.62 172 LYS A O 1
ATOM 1386 N N . ASN A 1 173 ? -64.754 -18.128 77.716 1.00 51.47 173 ASN A N 1
ATOM 1387 C CA . ASN A 1 173 ? -64.104 -19.319 77.162 1.00 51.47 173 ASN A CA 1
ATOM 1388 C C . ASN A 1 173 ? -64.215 -19.511 75.631 1.00 51.47 173 ASN A C 1
ATOM 1390 O O . ASN A 1 173 ? -65.269 -19.866 75.119 1.00 51.47 173 ASN A O 1
ATOM 1394 N N . VAL A 1 174 ? -63.087 -19.307 74.923 1.00 42.25 174 VAL A N 1
ATOM 1395 C CA . VAL A 1 174 ? -62.417 -20.309 74.042 1.00 42.25 174 VAL A CA 1
ATOM 1396 C C . VAL A 1 174 ? -61.251 -19.715 73.211 1.00 42.25 174 VAL A C 1
ATOM 1398 O O . VAL A 1 174 ? -60.425 -20.473 72.722 1.00 42.25 174 VAL A O 1
ATOM 1401 N N . TYR A 1 175 ? -61.027 -18.395 73.148 1.00 38.94 175 TYR A N 1
ATOM 1402 C CA . TYR A 1 175 ? -59.813 -17.829 72.507 1.00 38.94 175 TYR A CA 1
ATOM 1403 C C . TYR A 1 175 ? -58.893 -17.105 73.504 1.00 38.94 175 TYR A C 1
ATOM 1405 O O . TYR A 1 175 ? -58.605 -15.923 73.369 1.00 38.94 175 TYR A O 1
ATOM 1413 N N . SER A 1 176 ? -58.439 -17.818 74.539 1.00 43.12 176 SER A N 1
ATOM 1414 C CA . SER A 1 176 ? -57.577 -17.284 75.611 1.00 43.12 176 SER A CA 1
ATOM 1415 C C . SER A 1 176 ? -56.211 -17.980 75.699 1.00 43.12 176 SER A C 1
ATOM 1417 O O . SER A 1 176 ? -55.710 -18.173 76.799 1.00 43.12 176 SER A O 1
ATOM 1419 N N . ASN A 1 177 ? -55.586 -18.395 74.591 1.00 44.34 177 ASN A N 1
ATOM 1420 C CA . ASN A 1 177 ? -54.254 -19.011 74.720 1.00 44.34 177 ASN A CA 1
ATOM 1421 C C . ASN A 1 177 ? -53.269 -18.820 73.562 1.00 44.34 177 ASN A C 1
ATOM 1423 O O . ASN A 1 177 ? -52.325 -19.589 73.434 1.00 44.34 177 ASN A O 1
ATOM 1427 N N . TYR A 1 178 ? -53.429 -17.773 72.754 1.00 47.16 178 TYR A N 1
ATOM 1428 C CA . TYR A 1 178 ? -52.306 -17.291 71.950 1.00 47.16 178 TYR A CA 1
ATOM 1429 C C . TYR A 1 178 ? -51.924 -15.904 72.438 1.00 47.16 178 TYR A C 1
ATOM 1431 O O . TYR A 1 178 ? -52.556 -14.912 72.083 1.00 47.16 178 TYR A O 1
ATOM 1439 N N . GLU A 1 179 ? -50.926 -15.887 73.323 1.00 53.94 179 GLU A N 1
ATOM 1440 C CA . GLU A 1 179 ? -50.307 -14.699 73.901 1.00 53.94 179 GLU A CA 1
ATOM 1441 C C . GLU A 1 179 ? -49.954 -13.699 72.788 1.00 53.94 179 GLU A C 1
ATOM 1443 O O . GLU A 1 179 ? -49.036 -13.947 72.000 1.00 53.94 179 GLU A O 1
ATOM 1448 N N . PRO A 1 180 ? -50.639 -12.542 72.716 1.00 66.00 180 PRO A N 1
ATOM 1449 C CA . PRO A 1 180 ? -50.304 -11.470 71.775 1.00 66.00 180 PRO A CA 1
ATOM 1450 C C . PRO A 1 180 ? -48.841 -11.021 71.897 1.00 66.00 180 PRO A C 1
ATOM 1452 O O . PRO A 1 180 ? -48.262 -10.523 70.933 1.00 66.00 180 PRO A O 1
ATOM 1455 N N . GLN A 1 181 ? -48.245 -11.247 73.071 1.00 70.44 181 GLN A N 1
ATOM 1456 C CA . GLN A 1 181 ? -46.851 -10.966 73.376 1.00 70.44 181 GLN A CA 1
ATOM 1457 C C . GLN A 1 181 ? -45.881 -11.836 72.561 1.00 70.44 181 GLN A C 1
ATOM 1459 O O . GLN A 1 181 ? -44.978 -11.292 71.935 1.00 70.44 181 GLN A O 1
ATOM 1464 N N . ILE A 1 182 ? -46.120 -13.153 72.451 1.00 75.12 182 ILE A N 1
ATOM 1465 C CA . ILE A 1 182 ? -45.273 -14.064 71.655 1.00 75.12 182 ILE A CA 1
ATOM 1466 C C . ILE A 1 182 ? -45.266 -13.652 70.178 1.00 75.12 182 ILE A C 1
ATOM 1468 O O . ILE A 1 182 ? -44.228 -13.679 69.516 1.00 75.12 182 ILE A O 1
ATOM 1472 N N . VAL A 1 183 ? -46.428 -13.263 69.645 1.00 75.31 183 VAL A N 1
ATOM 1473 C CA . VAL A 1 183 ? -46.548 -12.835 68.244 1.00 75.31 183 VAL A CA 1
ATOM 1474 C C . VAL A 1 183 ? -45.813 -11.513 68.013 1.00 75.31 183 VAL A C 1
ATOM 1476 O O . VAL A 1 183 ? -45.124 -11.378 67.002 1.00 75.31 183 VAL A O 1
ATOM 1479 N N . MET A 1 184 ? -45.905 -10.561 68.948 1.00 75.50 184 MET A N 1
ATOM 1480 C CA . MET A 1 184 ? -45.154 -9.302 68.872 1.00 75.50 184 MET A CA 1
ATOM 1481 C C . MET A 1 184 ? -43.641 -9.515 68.964 1.00 75.50 184 MET A C 1
ATOM 1483 O O . MET A 1 184 ? -42.912 -8.954 68.148 1.00 75.50 184 MET A O 1
ATOM 1487 N N . ASP A 1 185 ? -43.165 -10.370 69.870 1.00 80.12 185 ASP A N 1
ATOM 1488 C CA . ASP A 1 185 ? -41.736 -10.674 70.009 1.00 80.12 185 ASP A CA 1
ATOM 1489 C C . ASP A 1 185 ? -41.187 -11.378 68.755 1.00 80.12 185 ASP A C 1
ATOM 1491 O O . ASP A 1 185 ? -40.097 -11.058 68.269 1.00 80.12 185 ASP A O 1
ATOM 1495 N N . PHE A 1 186 ? -41.969 -12.288 68.161 1.00 80.50 186 PHE A N 1
ATOM 1496 C CA . PHE A 1 186 ? -41.618 -12.939 66.898 1.00 80.50 186 PHE A CA 1
ATOM 1497 C C . PHE A 1 186 ? -41.522 -11.940 65.737 1.00 80.50 186 PHE A C 1
ATOM 1499 O O . PHE A 1 186 ? -40.558 -11.981 64.965 1.00 80.50 186 PHE A O 1
ATOM 1506 N N . LEU A 1 187 ? -42.501 -11.038 65.608 1.00 83.19 187 LEU A N 1
ATOM 1507 C CA . LEU A 1 187 ? -42.502 -10.006 64.571 1.00 83.19 187 LEU A CA 1
ATOM 1508 C C . LEU A 1 187 ? -41.346 -9.021 64.760 1.00 83.19 187 LEU A C 1
ATOM 1510 O O . LEU A 1 187 ? -40.661 -8.724 63.785 1.00 83.19 187 LEU A O 1
ATOM 1514 N N . SER A 1 188 ? -41.068 -8.599 65.995 1.00 86.38 188 SER A N 1
ATOM 1515 C CA . SER A 1 188 ? -39.951 -7.702 66.311 1.00 86.38 188 SER A CA 1
ATOM 1516 C C . SER A 1 188 ? -38.598 -8.340 65.975 1.00 86.38 188 SER A C 1
ATOM 1518 O O . SER A 1 188 ? -37.731 -7.692 65.390 1.00 86.38 188 SER A O 1
ATOM 1520 N N . ASN A 1 189 ? -38.415 -9.633 66.266 1.00 87.12 189 ASN A N 1
ATOM 1521 C CA . ASN A 1 189 ? -37.195 -10.361 65.902 1.00 87.12 189 ASN A CA 1
ATOM 1522 C C . ASN A 1 189 ? -37.060 -10.513 64.373 1.00 87.12 189 ASN A C 1
ATOM 1524 O O . ASN A 1 189 ? -35.989 -10.299 63.801 1.00 87.12 189 ASN A O 1
ATOM 1528 N N . LYS A 1 190 ? -38.161 -10.821 63.674 1.00 87.25 190 LYS A N 1
ATOM 1529 C CA . LYS A 1 190 ? -38.185 -10.856 62.202 1.00 87.25 190 LYS A CA 1
ATOM 1530 C C . LYS A 1 190 ? -37.852 -9.500 61.590 1.00 87.25 190 LYS A C 1
ATOM 1532 O O . LYS A 1 190 ? -37.103 -9.455 60.616 1.00 87.25 190 LYS A O 1
ATOM 1537 N N . GLU A 1 191 ? -38.379 -8.419 62.151 1.00 87.00 191 GLU A N 1
ATOM 1538 C CA . GLU A 1 191 ? -38.085 -7.057 61.717 1.00 87.00 191 GLU A CA 1
ATOM 1539 C C . GLU A 1 191 ? -36.592 -6.744 61.860 1.00 87.00 191 GLU A C 1
ATOM 1541 O O . GLU A 1 191 ? -35.972 -6.283 60.900 1.00 87.00 191 GLU A O 1
ATOM 1546 N N . GLU A 1 192 ? -35.978 -7.083 62.997 1.00 90.88 192 GLU A N 1
ATOM 1547 C CA . GLU A 1 192 ? -34.541 -6.883 63.207 1.00 90.88 192 GLU A CA 1
ATOM 1548 C C . GLU A 1 192 ? -33.690 -7.706 62.224 1.00 90.88 192 GLU A C 1
ATOM 1550 O O . GLU A 1 192 ? -32.723 -7.193 61.653 1.00 90.88 192 GLU A O 1
ATOM 1555 N N . GLN A 1 193 ? -34.069 -8.962 61.954 1.00 91.19 193 GLN A N 1
ATOM 1556 C CA . GLN A 1 193 ? -33.396 -9.790 60.946 1.00 91.19 193 GLN A CA 1
ATOM 1557 C C . GLN A 1 193 ? -33.492 -9.191 59.540 1.00 91.19 193 GLN A C 1
ATOM 1559 O O . GLN A 1 193 ? -32.494 -9.159 58.818 1.00 91.19 193 GLN A O 1
ATOM 1564 N N . TYR A 1 194 ? -34.674 -8.723 59.129 1.00 90.94 194 TYR A N 1
ATOM 1565 C CA . TYR A 1 194 ? -34.834 -8.090 57.820 1.00 90.94 194 TYR A CA 1
ATOM 1566 C C . TYR A 1 194 ? -34.065 -6.777 57.733 1.00 90.94 194 TYR A C 1
ATOM 1568 O O . TYR A 1 194 ? -33.478 -6.499 56.691 1.00 90.94 194 TYR A O 1
ATOM 1576 N N . LYS A 1 195 ? -33.994 -6.011 58.824 1.00 92.94 195 LYS A N 1
ATOM 1577 C CA . LYS A 1 195 ? -33.203 -4.783 58.886 1.00 92.94 195 LYS A CA 1
ATOM 1578 C C . LYS A 1 195 ? -31.713 -5.058 58.662 1.00 92.94 195 LYS A C 1
ATOM 1580 O O . LYS A 1 195 ? -31.128 -4.438 57.782 1.00 92.94 195 LYS A O 1
ATOM 1585 N N . LYS A 1 196 ? -31.136 -6.065 59.336 1.00 95.44 196 LYS A N 1
ATOM 1586 C CA . LYS A 1 196 ? -29.736 -6.487 59.109 1.00 95.44 196 LYS A CA 1
ATOM 1587 C C . LYS A 1 196 ? -29.486 -6.903 57.658 1.00 95.44 196 LYS A C 1
ATOM 1589 O O . LYS A 1 196 ? -28.523 -6.449 57.051 1.00 95.44 196 LYS A O 1
ATOM 1594 N N . LYS A 1 197 ? -30.391 -7.691 57.066 1.00 93.38 197 LYS A N 1
ATOM 1595 C CA . LYS A 1 197 ? -30.290 -8.079 55.648 1.00 93.38 197 LYS A CA 1
ATOM 1596 C C . LYS A 1 197 ? -30.370 -6.883 54.697 1.00 93.38 197 LYS A C 1
ATOM 1598 O O . LYS A 1 197 ? -29.657 -6.853 53.699 1.00 93.38 197 LYS A O 1
ATOM 1603 N N . ILE A 1 198 ? -31.228 -5.903 54.982 1.00 91.38 198 ILE A N 1
ATOM 1604 C CA . ILE A 1 198 ? -31.328 -4.674 54.183 1.00 91.38 198 ILE A CA 1
ATOM 1605 C C . ILE A 1 198 ? -30.018 -3.880 54.254 1.00 91.38 198 ILE A C 1
ATOM 1607 O O . ILE A 1 198 ? -29.545 -3.407 53.218 1.00 91.38 198 ILE A O 1
ATOM 1611 N N . ASP A 1 199 ? -29.408 -3.771 55.434 1.00 92.88 199 ASP A N 1
ATOM 1612 C CA . ASP A 1 199 ? -28.126 -3.082 55.612 1.00 92.88 199 ASP A CA 1
ATOM 1613 C C . ASP A 1 199 ? -26.991 -3.800 54.858 1.00 92.88 199 ASP A C 1
ATOM 1615 O O . ASP A 1 199 ? -26.223 -3.156 54.139 1.00 92.88 199 ASP A O 1
ATOM 1619 N N . GLU A 1 200 ? -26.934 -5.135 54.926 1.00 94.94 200 GLU A N 1
ATOM 1620 C CA . GLU A 1 200 ? -25.980 -5.965 54.173 1.00 94.94 200 GLU A CA 1
ATOM 1621 C C . GLU A 1 200 ? -26.121 -5.776 52.655 1.00 94.94 200 GLU A C 1
ATOM 1623 O O . GLU A 1 200 ? -25.139 -5.483 51.969 1.00 94.94 200 GLU A O 1
ATOM 1628 N N . VAL A 1 201 ? -27.347 -5.862 52.127 1.00 93.50 201 VAL A N 1
ATOM 1629 C CA . VAL A 1 201 ? -27.629 -5.656 50.696 1.00 93.50 201 VAL A CA 1
ATOM 1630 C C . VAL A 1 201 ? -27.289 -4.228 50.264 1.00 93.50 201 VAL A C 1
ATOM 1632 O O . VAL A 1 201 ? -26.756 -4.013 49.174 1.00 93.50 201 VAL A O 1
ATOM 1635 N N . THR A 1 202 ? -27.542 -3.231 51.115 1.00 92.44 202 THR A N 1
ATOM 1636 C CA . THR A 1 202 ? -27.211 -1.826 50.828 1.00 92.44 202 THR A CA 1
ATOM 1637 C C . THR A 1 202 ? -25.696 -1.603 50.784 1.00 92.44 202 THR A C 1
ATOM 1639 O O . THR A 1 202 ? -25.192 -0.888 49.906 1.00 92.44 202 THR A O 1
ATOM 1642 N N . ALA A 1 203 ? -24.946 -2.254 51.676 1.00 94.44 203 ALA A N 1
ATOM 1643 C CA . ALA A 1 203 ? -23.488 -2.236 51.667 1.00 94.44 203 ALA A CA 1
ATOM 1644 C C . ALA A 1 203 ? -22.919 -2.940 50.422 1.00 94.44 203 ALA A C 1
ATOM 1646 O O . ALA A 1 203 ? -22.031 -2.397 49.754 1.00 94.44 203 ALA A O 1
ATOM 1647 N N . GLU A 1 204 ? -23.456 -4.105 50.052 1.00 94.56 204 GLU A N 1
ATOM 1648 C CA . GLU A 1 204 ? -23.032 -4.837 48.856 1.00 94.56 204 GLU A CA 1
ATOM 1649 C C . GLU A 1 204 ? -23.329 -4.053 47.574 1.00 94.56 204 GLU A C 1
ATOM 1651 O O . GLU A 1 204 ? -22.448 -3.910 46.721 1.00 94.56 204 GLU A O 1
ATOM 1656 N N . LYS A 1 205 ? -24.518 -3.447 47.469 1.00 92.50 205 LYS A N 1
ATOM 1657 C CA . LYS A 1 205 ? -24.885 -2.558 46.359 1.00 92.50 205 LYS A CA 1
ATOM 1658 C C . LYS A 1 205 ? -23.894 -1.407 46.212 1.00 92.50 205 LYS A C 1
ATOM 1660 O O . LYS A 1 205 ? -23.429 -1.137 45.107 1.00 92.50 205 LYS A O 1
ATOM 1665 N N . SER A 1 206 ? -23.526 -0.758 47.316 1.00 93.81 206 SER A N 1
ATOM 1666 C CA . SER A 1 206 ? -22.557 0.346 47.308 1.00 93.81 206 SER A CA 1
ATOM 1667 C C . SER A 1 206 ? -21.170 -0.115 46.839 1.00 93.81 206 SER A C 1
ATOM 1669 O O . SER A 1 206 ? -20.522 0.552 46.030 1.00 93.81 206 SER A O 1
ATOM 1671 N N . LYS A 1 207 ? -20.735 -1.306 47.270 1.00 94.25 207 LYS A N 1
ATOM 1672 C CA . LYS A 1 207 ? -19.472 -1.923 46.837 1.00 94.25 207 LYS A CA 1
ATOM 1673 C C . LYS A 1 207 ? -19.481 -2.278 45.348 1.00 94.25 207 LYS A C 1
ATOM 1675 O O . LYS A 1 207 ? -18.505 -2.005 44.649 1.00 94.25 207 LYS A O 1
ATOM 1680 N N . LEU A 1 208 ? -20.566 -2.874 44.850 1.00 92.31 208 LEU A N 1
ATOM 1681 C CA . LEU A 1 208 ? -20.731 -3.195 43.431 1.00 92.31 208 LEU A CA 1
ATOM 1682 C C . LEU A 1 208 ? -20.771 -1.928 42.575 1.00 92.31 208 LEU A C 1
ATOM 1684 O O . LEU A 1 208 ? -20.104 -1.882 41.544 1.00 92.31 208 LEU A O 1
ATOM 1688 N N . GLN A 1 209 ? -21.449 -0.876 43.036 1.00 91.38 209 GLN A N 1
ATOM 1689 C CA . GLN A 1 209 ? -21.490 0.408 42.339 1.00 91.38 209 GLN A CA 1
ATOM 1690 C C . GLN A 1 209 ? -20.090 1.018 42.177 1.00 91.38 209 GLN A C 1
ATOM 1692 O O . GLN A 1 209 ? -19.754 1.503 41.096 1.00 91.38 209 GLN A O 1
ATOM 1697 N N . SER A 1 210 ? -19.244 0.952 43.213 1.00 94.44 210 SER A N 1
ATOM 1698 C CA . SER A 1 210 ? -17.849 1.406 43.116 1.00 94.44 210 SER A CA 1
ATOM 1699 C C . SER A 1 210 ? -17.072 0.624 42.054 1.00 94.44 210 SER A C 1
ATOM 1701 O O . SER A 1 210 ? -16.407 1.223 41.211 1.00 94.44 210 SER A O 1
ATOM 1703 N N . LYS A 1 211 ? -17.218 -0.708 42.029 1.00 94.00 211 LYS A N 1
ATOM 1704 C CA . LYS A 1 211 ? -16.563 -1.564 41.026 1.00 94.00 211 LYS A CA 1
ATOM 1705 C C . LYS A 1 211 ? -17.036 -1.277 39.600 1.00 94.00 211 LYS A C 1
ATOM 1707 O O . LYS A 1 211 ? -16.219 -1.260 38.686 1.00 94.00 211 LYS A O 1
ATOM 1712 N N . VAL A 1 212 ? -18.330 -1.027 39.399 1.00 91.38 212 VAL A N 1
ATOM 1713 C CA . VAL A 1 212 ? -18.880 -0.640 38.087 1.00 91.38 212 VAL A CA 1
ATOM 1714 C C . VAL A 1 212 ? -18.272 0.684 37.618 1.00 91.38 212 VAL A C 1
ATOM 1716 O O . VAL A 1 212 ? -17.859 0.796 36.465 1.00 91.38 212 VAL A O 1
ATOM 1719 N N . ASN A 1 213 ? -18.134 1.663 38.516 1.00 91.25 213 ASN A N 1
ATOM 1720 C CA . ASN A 1 213 ? -17.500 2.944 38.195 1.00 91.25 213 ASN A CA 1
ATOM 1721 C C . ASN A 1 213 ? -16.007 2.785 37.846 1.00 91.25 213 ASN A C 1
ATOM 1723 O O . ASN A 1 213 ? -15.511 3.454 36.939 1.00 91.25 213 ASN A O 1
ATOM 1727 N N . GLU A 1 214 ? -15.282 1.903 38.537 1.00 94.69 214 GLU A N 1
ATOM 1728 C CA . GLU A 1 214 ? -13.890 1.566 38.207 1.00 94.69 214 GLU A CA 1
ATOM 1729 C C . GLU A 1 214 ? -13.778 0.884 36.839 1.00 94.69 214 GLU A C 1
ATOM 1731 O O . GLU A 1 214 ? -12.967 1.300 36.011 1.00 94.69 214 GLU A O 1
ATOM 1736 N N . MET A 1 215 ? -14.634 -0.101 36.554 1.00 91.38 215 MET A N 1
ATOM 1737 C CA . MET A 1 215 ? -14.683 -0.761 35.246 1.00 91.38 215 MET A CA 1
ATOM 1738 C C . MET A 1 215 ? -14.991 0.228 34.119 1.00 91.38 215 MET A C 1
ATOM 1740 O O . MET A 1 215 ? -14.340 0.178 33.078 1.00 91.38 215 MET A O 1
ATOM 1744 N N . ALA A 1 216 ? -15.912 1.173 34.325 1.00 89.62 216 ALA A N 1
ATOM 1745 C CA . ALA A 1 216 ? -16.213 2.213 33.342 1.00 89.62 216 ALA A CA 1
ATOM 1746 C C . ALA A 1 216 ? -14.983 3.083 33.016 1.00 89.62 216 ALA A C 1
ATOM 1748 O O . ALA A 1 216 ? -14.739 3.391 31.848 1.00 89.62 216 ALA A O 1
ATOM 1749 N N . LYS A 1 217 ? -14.162 3.425 34.021 1.00 92.75 217 LYS A N 1
ATOM 1750 C CA . LYS A 1 217 ? -12.893 4.147 33.811 1.00 92.75 217 LYS A CA 1
ATOM 1751 C C . LYS A 1 217 ? -11.888 3.319 33.010 1.00 92.75 217 LYS A C 1
ATOM 1753 O O . LYS A 1 217 ? -11.252 3.853 32.104 1.00 92.75 217 LYS A O 1
ATOM 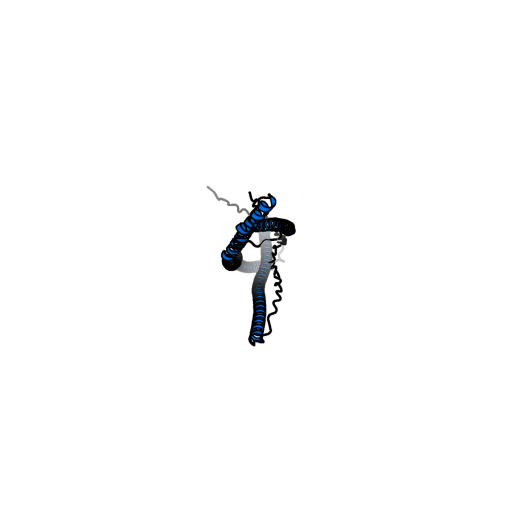1758 N N . ILE A 1 218 ? -11.757 2.026 33.314 1.00 93.50 218 ILE A N 1
ATOM 1759 C CA . ILE A 1 218 ? -10.866 1.117 32.574 1.00 93.50 218 ILE A CA 1
ATOM 1760 C C . ILE A 1 218 ? -11.312 1.016 31.112 1.00 93.50 218 ILE A C 1
ATOM 1762 O O . ILE A 1 218 ? -10.492 1.198 30.217 1.00 93.50 218 ILE A O 1
ATOM 1766 N N . ILE A 1 219 ? -12.609 0.815 30.856 1.00 90.12 219 ILE A N 1
ATOM 1767 C CA . ILE A 1 219 ? -13.170 0.757 29.498 1.00 90.12 219 ILE A CA 1
ATOM 1768 C C . ILE A 1 219 ? -12.871 2.049 28.732 1.00 90.12 219 ILE A C 1
ATOM 1770 O O . ILE A 1 219 ? -12.415 1.987 27.590 1.00 90.12 219 ILE A O 1
ATOM 1774 N N . TYR A 1 220 ? -13.076 3.211 29.356 1.00 93.31 220 TYR A N 1
ATOM 1775 C CA . TYR A 1 220 ? -12.766 4.502 28.745 1.00 93.31 220 TYR A CA 1
ATOM 1776 C C . TYR A 1 220 ? -11.281 4.623 28.364 1.00 93.31 220 TYR A C 1
ATOM 1778 O O . TYR A 1 220 ? -10.961 5.001 27.234 1.00 93.31 220 TYR A O 1
ATOM 1786 N N . ASN A 1 221 ? -10.369 4.247 29.264 1.00 92.81 221 ASN A N 1
ATOM 1787 C CA . ASN A 1 221 ? -8.931 4.273 28.992 1.00 92.81 221 ASN A CA 1
ATOM 1788 C C . ASN A 1 221 ? -8.548 3.315 27.859 1.00 92.81 221 ASN A C 1
ATOM 1790 O O . ASN A 1 221 ? -7.866 3.729 26.923 1.00 92.81 221 ASN A O 1
ATOM 1794 N N . CYS A 1 222 ? -9.060 2.081 27.877 1.00 92.38 222 CYS A N 1
ATOM 1795 C CA . CYS A 1 222 ? -8.825 1.114 26.808 1.00 92.38 222 CYS A CA 1
ATOM 1796 C C . CYS A 1 222 ? -9.344 1.622 25.458 1.00 92.38 222 CYS A C 1
ATOM 1798 O O . CYS A 1 222 ? -8.668 1.466 24.445 1.00 92.38 222 CYS A O 1
ATOM 1800 N N . GLN A 1 223 ? -10.519 2.257 25.412 1.00 90.56 223 GLN A N 1
ATOM 1801 C CA . GLN A 1 223 ? -11.044 2.858 24.183 1.00 90.56 223 GLN A CA 1
ATOM 1802 C C . GLN A 1 223 ? -10.157 3.997 23.675 1.00 90.56 223 GLN A C 1
ATOM 1804 O O . GLN A 1 223 ? -9.930 4.097 22.468 1.00 90.56 223 GLN A O 1
ATOM 1809 N N . ARG A 1 224 ? -9.636 4.836 24.578 1.00 94.62 224 ARG A N 1
ATOM 1810 C CA . ARG A 1 224 ? -8.700 5.914 24.237 1.00 94.62 224 ARG A CA 1
ATOM 1811 C C . ARG A 1 224 ? -7.404 5.360 23.647 1.00 94.62 224 ARG A C 1
ATOM 1813 O O . ARG A 1 224 ? -6.998 5.797 22.575 1.00 94.62 224 ARG A O 1
ATOM 1820 N N . GLU A 1 225 ? -6.793 4.375 24.298 1.00 94.19 225 GLU A N 1
ATOM 1821 C CA . GLU A 1 225 ? -5.579 3.705 23.809 1.00 94.19 225 GLU A CA 1
ATOM 1822 C C . GLU A 1 225 ? -5.802 3.043 22.446 1.00 94.19 225 GLU A C 1
ATOM 1824 O O . GLU A 1 225 ? -4.966 3.157 21.556 1.00 94.19 225 GLU A O 1
ATOM 1829 N N . ASN A 1 226 ? -6.963 2.419 22.231 1.00 91.69 226 ASN A N 1
ATOM 1830 C CA . ASN A 1 226 ? -7.300 1.797 20.951 1.00 91.69 226 ASN A CA 1
ATOM 1831 C C . ASN A 1 226 ? -7.403 2.824 19.807 1.00 91.69 226 ASN A C 1
ATOM 1833 O O . ASN A 1 226 ? -7.052 2.515 18.670 1.00 91.69 226 ASN A O 1
ATOM 1837 N N . ARG A 1 227 ? -7.868 4.051 20.086 1.00 94.25 227 ARG A N 1
ATOM 1838 C CA . ARG A 1 227 ? -7.868 5.143 19.095 1.00 94.25 227 ARG A CA 1
ATOM 1839 C C . ARG A 1 227 ? -6.443 5.556 18.732 1.00 94.25 227 ARG A C 1
ATOM 1841 O O . ARG A 1 227 ? -6.121 5.578 17.551 1.00 94.25 227 ARG A O 1
ATOM 1848 N N . ILE A 1 228 ? -5.587 5.759 19.734 1.00 93.94 228 ILE A N 1
ATOM 1849 C CA . ILE A 1 228 ? -4.171 6.104 19.530 1.00 93.94 228 ILE A CA 1
ATOM 1850 C C . ILE A 1 228 ? -3.462 5.014 18.712 1.00 93.94 228 ILE A C 1
ATOM 1852 O O . ILE A 1 228 ? -2.771 5.311 17.744 1.00 93.94 228 ILE A O 1
ATOM 1856 N N . LEU A 1 229 ? -3.680 3.735 19.033 1.00 93.12 229 LEU A N 1
ATOM 1857 C CA . LEU A 1 229 ? -3.090 2.622 18.281 1.00 93.12 229 LEU A CA 1
ATOM 1858 C C . LEU A 1 229 ? -3.565 2.572 16.820 1.00 93.12 229 LEU A C 1
ATOM 1860 O O . LEU A 1 229 ? -2.780 2.232 15.934 1.00 93.12 229 LEU A O 1
ATOM 1864 N N . LYS A 1 230 ? -4.829 2.920 16.544 1.00 93.31 230 LYS A N 1
ATOM 1865 C CA . LYS A 1 230 ? -5.336 3.026 15.166 1.00 93.31 230 LYS A CA 1
ATOM 1866 C C . LYS A 1 230 ? -4.644 4.150 14.393 1.00 93.31 230 LYS A C 1
ATOM 1868 O O . LYS A 1 230 ? -4.247 3.919 13.254 1.00 93.31 230 LYS A O 1
ATOM 1873 N N . GLU A 1 231 ? -4.448 5.310 15.014 1.00 91.56 231 GLU A N 1
ATOM 1874 C CA . GLU A 1 231 ? -3.709 6.436 14.421 1.00 91.56 231 GLU A CA 1
ATOM 1875 C C . GLU A 1 231 ? -2.240 6.060 14.156 1.00 91.56 231 GLU A C 1
ATOM 1877 O O . GLU A 1 231 ? -1.734 6.232 13.044 1.00 91.56 231 GLU A O 1
ATOM 1882 N N . MET A 1 232 ? -1.568 5.428 15.123 1.00 92.12 232 MET A N 1
ATOM 1883 C CA . MET A 1 232 ? -0.198 4.929 14.947 1.00 92.12 232 MET A CA 1
ATOM 1884 C C . MET A 1 232 ? -0.088 3.925 13.793 1.00 92.12 232 MET A C 1
ATOM 1886 O O . MET A 1 232 ? 0.872 3.972 13.025 1.00 92.12 232 MET A O 1
ATOM 1890 N N . ARG A 1 233 ? -1.079 3.041 13.619 1.00 89.44 233 ARG A N 1
ATOM 1891 C CA . ARG A 1 233 ? -1.111 2.091 12.498 1.00 89.44 233 ARG A CA 1
ATOM 1892 C C . ARG A 1 233 ? -1.229 2.796 11.143 1.00 89.44 233 ARG A C 1
ATOM 1894 O O . ARG A 1 233 ? -0.562 2.377 10.196 1.00 89.44 233 ARG A O 1
ATOM 1901 N N . SER A 1 234 ? -2.038 3.854 11.038 1.00 91.69 234 SER A N 1
ATOM 1902 C CA . SER A 1 234 ? -2.094 4.652 9.805 1.00 91.69 234 SER A CA 1
ATOM 1903 C C . SER A 1 234 ? -0.762 5.338 9.503 1.00 91.69 234 SER A C 1
ATOM 1905 O O . SER A 1 234 ? -0.291 5.256 8.373 1.00 91.69 234 SER A O 1
ATOM 1907 N N . HIS A 1 235 ? -0.096 5.915 10.509 1.00 93.38 235 HIS A N 1
ATOM 1908 C CA . HIS A 1 235 ? 1.231 6.509 10.325 1.00 93.38 235 HIS A CA 1
ATOM 1909 C C . HIS A 1 235 ? 2.275 5.486 9.878 1.00 93.38 235 HIS A C 1
ATOM 1911 O O . HIS A 1 235 ? 3.066 5.774 8.986 1.00 93.38 235 HIS A O 1
ATOM 1917 N N . LEU A 1 236 ? 2.254 4.277 10.447 1.00 94.25 236 LEU A N 1
ATOM 1918 C CA . LEU A 1 236 ? 3.169 3.212 10.042 1.00 94.25 236 LEU A CA 1
ATOM 1919 C C . LEU A 1 236 ? 2.981 2.826 8.569 1.00 94.25 236 LEU A C 1
ATOM 1921 O O . LEU A 1 236 ? 3.970 2.604 7.883 1.00 94.25 236 LEU A O 1
ATOM 1925 N N . THR A 1 237 ? 1.735 2.803 8.086 1.00 91.81 237 THR A N 1
ATOM 1926 C CA . THR A 1 237 ? 1.416 2.506 6.677 1.00 91.81 237 THR A CA 1
ATOM 1927 C C . THR A 1 237 ? 2.010 3.565 5.741 1.00 91.81 237 THR A C 1
ATOM 1929 O O . THR A 1 237 ? 2.663 3.230 4.757 1.00 91.81 237 THR A O 1
ATOM 1932 N N . ILE A 1 238 ? 1.880 4.847 6.101 1.00 91.12 238 ILE A N 1
ATOM 1933 C CA . ILE A 1 238 ? 2.475 5.959 5.342 1.00 91.12 238 ILE A CA 1
ATOM 1934 C C . ILE A 1 238 ? 4.007 5.851 5.323 1.00 91.12 238 ILE A C 1
ATOM 1936 O O . ILE A 1 238 ? 4.627 6.040 4.281 1.00 91.12 238 ILE A O 1
ATOM 1940 N N . ILE A 1 239 ? 4.633 5.522 6.459 1.00 90.06 239 ILE A N 1
ATOM 1941 C CA . ILE A 1 239 ? 6.092 5.358 6.542 1.00 90.06 239 ILE A CA 1
ATOM 1942 C C . ILE A 1 239 ? 6.563 4.201 5.654 1.00 90.06 239 ILE A C 1
ATOM 1944 O O . ILE A 1 239 ? 7.573 4.342 4.969 1.00 90.06 239 ILE A O 1
ATOM 1948 N N . THR A 1 240 ? 5.848 3.073 5.638 1.00 91.12 240 THR A N 1
ATOM 1949 C CA . THR A 1 240 ? 6.205 1.942 4.768 1.00 91.12 240 THR A CA 1
ATOM 1950 C C . THR A 1 240 ? 6.086 2.303 3.289 1.00 91.12 240 THR A C 1
ATOM 1952 O O . THR A 1 240 ? 7.015 2.031 2.536 1.00 91.12 240 THR A O 1
ATOM 1955 N N . GLU A 1 241 ? 5.023 3.006 2.886 1.00 92.50 241 GLU A N 1
ATOM 1956 C CA . GLU A 1 241 ? 4.867 3.499 1.508 1.00 92.50 241 GLU A CA 1
ATOM 1957 C C . GLU A 1 241 ? 5.987 4.483 1.127 1.00 92.50 241 GLU A C 1
ATOM 1959 O O . GLU A 1 241 ? 6.540 4.422 0.030 1.00 92.50 241 GLU A O 1
ATOM 1964 N N . GLN A 1 242 ? 6.387 5.372 2.042 1.00 93.00 242 GLN A N 1
ATOM 1965 C CA . GLN A 1 242 ? 7.516 6.283 1.824 1.00 93.00 242 GLN A CA 1
ATOM 1966 C C . GLN A 1 242 ? 8.847 5.540 1.664 1.00 93.00 242 GLN A C 1
ATOM 1968 O O . GLN A 1 242 ? 9.659 5.925 0.825 1.00 93.00 242 GLN A O 1
ATOM 1973 N N . GLN A 1 243 ? 9.077 4.475 2.435 1.00 92.75 243 GLN A N 1
ATOM 1974 C CA . GLN A 1 243 ? 10.280 3.649 2.309 1.00 92.75 243 GLN A CA 1
ATOM 1975 C C . GLN A 1 243 ? 10.331 2.913 0.966 1.00 92.75 243 GLN A C 1
ATOM 1977 O O . GLN A 1 243 ? 11.381 2.896 0.328 1.00 92.75 243 GLN A O 1
ATOM 1982 N N . GLU A 1 244 ? 9.210 2.354 0.510 1.00 91.94 244 GLU A N 1
ATOM 1983 C CA . GLU A 1 244 ? 9.113 1.708 -0.805 1.00 91.94 244 GLU A CA 1
ATOM 1984 C C . GLU A 1 244 ? 9.379 2.706 -1.940 1.00 91.94 244 GLU A C 1
ATOM 1986 O O . GLU A 1 244 ? 10.197 2.440 -2.824 1.00 91.94 244 GLU A O 1
ATOM 1991 N N . ASN A 1 245 ? 8.780 3.899 -1.866 1.00 91.12 245 ASN A N 1
ATOM 1992 C CA . ASN A 1 245 ? 9.027 4.977 -2.825 1.00 91.12 245 ASN A CA 1
ATOM 1993 C C . ASN A 1 245 ? 10.493 5.436 -2.824 1.00 91.12 245 ASN A C 1
ATOM 1995 O O . ASN A 1 245 ? 11.044 5.722 -3.886 1.00 91.12 245 ASN A O 1
ATOM 1999 N N . GLN A 1 246 ? 11.146 5.476 -1.660 1.00 94.56 246 GLN A N 1
ATOM 2000 C CA . GLN A 1 246 ? 12.563 5.827 -1.560 1.00 94.56 246 GLN A CA 1
ATOM 2001 C C . GLN A 1 246 ? 13.463 4.780 -2.229 1.00 94.56 246 GLN A C 1
ATOM 2003 O O . GLN A 1 246 ? 14.418 5.143 -2.914 1.00 94.56 246 GLN A O 1
ATOM 2008 N N . VAL A 1 247 ? 13.164 3.488 -2.059 1.00 92.31 247 VAL A N 1
ATOM 2009 C CA . VAL A 1 247 ? 13.895 2.407 -2.742 1.00 92.31 247 VAL A CA 1
ATOM 2010 C C . VAL A 1 247 ? 13.717 2.521 -4.255 1.00 92.31 247 VAL A C 1
ATOM 2012 O O . VAL A 1 247 ? 14.701 2.456 -4.987 1.00 92.31 247 VAL A O 1
ATOM 2015 N N . PHE A 1 248 ? 12.489 2.757 -4.724 1.00 93.94 248 PHE A N 1
ATOM 2016 C CA . PHE A 1 248 ? 12.210 2.948 -6.148 1.00 93.94 248 PHE A CA 1
ATOM 2017 C C . PHE A 1 248 ? 12.938 4.169 -6.734 1.00 93.94 248 PHE A C 1
ATOM 2019 O O . PHE A 1 248 ? 13.528 4.074 -7.808 1.00 93.94 248 PHE A O 1
ATOM 2026 N N . LEU A 1 249 ? 12.970 5.294 -6.011 1.00 94.75 249 LEU A N 1
ATOM 2027 C CA . LEU A 1 249 ? 13.714 6.488 -6.419 1.00 94.75 249 LEU A CA 1
ATOM 2028 C C . LEU A 1 249 ? 15.215 6.207 -6.564 1.00 94.75 249 LEU A C 1
ATOM 2030 O O . LEU A 1 249 ? 15.822 6.640 -7.539 1.00 94.75 249 LEU A O 1
ATOM 2034 N N . ASN A 1 250 ? 15.810 5.465 -5.627 1.00 92.44 250 ASN A N 1
ATOM 2035 C CA . ASN A 1 250 ? 17.228 5.111 -5.695 1.00 92.44 250 ASN A CA 1
ATOM 2036 C C . ASN A 1 250 ? 17.543 4.244 -6.927 1.00 92.44 250 ASN A C 1
ATOM 2038 O O . ASN A 1 250 ? 18.556 4.482 -7.579 1.00 92.44 250 ASN A O 1
ATOM 2042 N N . LEU A 1 251 ? 16.662 3.299 -7.281 1.00 93.88 251 LEU A N 1
ATOM 2043 C CA . LEU A 1 251 ? 16.808 2.486 -8.497 1.00 93.88 251 LEU A CA 1
ATOM 2044 C C . LEU A 1 251 ? 16.746 3.341 -9.772 1.00 93.88 251 LEU A C 1
ATOM 2046 O O . LEU A 1 251 ? 17.554 3.153 -10.675 1.00 93.88 251 LEU A O 1
ATOM 2050 N N . LEU A 1 252 ? 15.833 4.318 -9.835 1.00 93.25 252 LEU A N 1
ATOM 2051 C CA . LEU A 1 252 ? 15.752 5.248 -10.970 1.00 93.25 252 LEU A CA 1
ATOM 2052 C C . LEU A 1 252 ? 16.981 6.159 -11.081 1.00 93.25 252 LEU A C 1
ATOM 2054 O O . LEU A 1 252 ? 17.354 6.559 -12.183 1.00 93.25 252 LEU A O 1
ATOM 2058 N N . ILE A 1 253 ? 17.597 6.531 -9.958 1.00 93.44 253 ILE A N 1
ATOM 2059 C CA . ILE A 1 253 ? 18.849 7.298 -9.962 1.00 93.44 253 ILE A CA 1
ATOM 2060 C C . ILE A 1 253 ? 19.978 6.445 -10.549 1.00 93.44 253 ILE A C 1
ATOM 2062 O O . ILE A 1 253 ? 20.691 6.923 -11.425 1.00 93.44 253 ILE A O 1
ATOM 2066 N N . GLU A 1 254 ? 20.106 5.189 -10.119 1.00 93.62 254 GLU A N 1
ATOM 2067 C CA . GLU A 1 254 ? 21.112 4.255 -10.640 1.00 93.62 254 GLU A CA 1
ATOM 2068 C C . GLU A 1 254 ? 20.945 4.018 -12.150 1.00 93.62 254 GLU A C 1
ATOM 2070 O O . GLU A 1 254 ? 21.911 4.142 -12.900 1.00 93.62 254 GLU A O 1
ATOM 2075 N N . GLU A 1 255 ? 19.716 3.778 -12.620 1.00 95.12 255 GLU A N 1
ATOM 2076 C CA . GLU A 1 255 ? 19.419 3.634 -14.052 1.00 95.12 255 GLU A CA 1
ATOM 2077 C C . GLU A 1 255 ? 19.781 4.900 -14.849 1.00 95.12 255 GLU A C 1
ATOM 2079 O O . GLU A 1 255 ? 20.370 4.807 -15.925 1.00 95.12 255 GLU A O 1
ATOM 2084 N N . ASN A 1 256 ? 19.495 6.093 -14.313 1.00 93.50 256 ASN A N 1
ATOM 2085 C CA . ASN A 1 256 ? 19.876 7.351 -14.959 1.00 93.50 256 ASN A CA 1
ATOM 2086 C C . ASN A 1 256 ? 21.396 7.544 -15.046 1.00 93.50 256 ASN A C 1
ATOM 2088 O O . ASN A 1 256 ? 21.869 8.073 -16.049 1.00 93.50 256 ASN A O 1
ATOM 2092 N N . GLU A 1 257 ? 22.164 7.152 -14.027 1.00 97.19 257 GLU A N 1
ATOM 2093 C CA . GLU A 1 257 ? 23.630 7.224 -14.086 1.00 97.19 257 GLU A CA 1
ATOM 2094 C C . GLU A 1 257 ? 24.194 6.240 -15.121 1.00 97.19 257 GLU A C 1
ATOM 2096 O O . GLU A 1 257 ? 25.016 6.639 -15.945 1.00 97.19 257 GLU A O 1
ATOM 2101 N N . LEU A 1 258 ? 23.673 5.008 -15.188 1.00 95.12 258 LEU A N 1
ATOM 2102 C CA . LEU A 1 258 ? 24.057 4.041 -16.226 1.00 95.12 258 LEU A CA 1
ATOM 2103 C C . LEU A 1 258 ? 23.764 4.562 -17.642 1.00 95.12 258 LEU A C 1
ATOM 2105 O O . LEU A 1 258 ? 24.609 4.460 -18.531 1.00 95.12 258 LEU A O 1
ATOM 2109 N N . LEU A 1 259 ? 22.591 5.166 -17.855 1.00 95.38 259 LEU A N 1
ATOM 2110 C CA . LEU A 1 259 ? 22.236 5.766 -19.144 1.00 95.38 259 LEU A CA 1
ATOM 2111 C C . LEU A 1 259 ? 23.145 6.951 -19.501 1.00 95.38 259 LEU A C 1
ATOM 2113 O O . LEU A 1 259 ? 23.486 7.125 -20.671 1.00 95.38 259 LEU A O 1
ATOM 2117 N N . LYS A 1 260 ? 23.567 7.765 -18.525 1.00 96.06 260 LYS A N 1
ATOM 2118 C CA . LYS A 1 260 ? 24.537 8.848 -18.762 1.00 96.06 260 LYS A CA 1
ATOM 2119 C C . LYS A 1 260 ? 25.891 8.303 -19.206 1.00 96.06 260 LYS A C 1
ATOM 2121 O O . LYS A 1 260 ? 26.458 8.835 -20.159 1.00 96.06 260 LYS A O 1
ATOM 2126 N N . GLU A 1 261 ? 26.389 7.256 -18.552 1.00 97.12 261 GLU A N 1
ATOM 2127 C CA . GLU A 1 261 ? 27.641 6.593 -18.935 1.00 97.12 261 GLU A CA 1
ATOM 2128 C C . GLU A 1 261 ? 27.554 6.005 -20.351 1.00 97.12 261 GLU A C 1
ATOM 2130 O O . GLU A 1 261 ? 28.475 6.172 -21.155 1.00 97.12 261 GLU A O 1
ATOM 2135 N N . GLU A 1 262 ? 26.428 5.375 -20.701 1.00 97.38 262 GLU A N 1
ATOM 2136 C CA . GLU A 1 262 ? 26.194 4.844 -22.047 1.00 97.38 262 GLU A CA 1
ATOM 2137 C C . GLU A 1 262 ? 26.175 5.957 -23.104 1.00 97.38 262 GLU A C 1
ATOM 2139 O O . GLU A 1 262 ? 26.865 5.854 -24.121 1.00 97.38 262 GLU A O 1
ATOM 2144 N N . ILE A 1 263 ? 25.446 7.050 -22.851 1.00 95.69 263 ILE A N 1
ATOM 2145 C CA . ILE A 1 263 ? 25.413 8.226 -23.733 1.00 95.69 263 ILE A CA 1
ATOM 2146 C C . ILE A 1 263 ? 26.815 8.814 -23.901 1.00 95.69 263 ILE A C 1
ATOM 2148 O O . ILE A 1 263 ? 27.202 9.159 -25.018 1.00 95.69 263 ILE A O 1
ATOM 2152 N N . GLN A 1 264 ? 27.595 8.910 -22.823 1.00 97.00 264 GLN A N 1
ATOM 2153 C CA . GLN A 1 264 ? 28.965 9.408 -22.889 1.00 97.00 264 GLN A CA 1
ATOM 2154 C C . GLN A 1 264 ? 29.853 8.493 -23.742 1.00 97.00 264 GLN A C 1
ATOM 2156 O O . GLN A 1 264 ? 30.530 8.982 -24.644 1.00 97.00 264 GLN A O 1
ATOM 2161 N N . SER A 1 265 ? 29.789 7.173 -23.544 1.00 96.62 265 SER A N 1
ATOM 2162 C CA . SER A 1 265 ? 30.533 6.207 -24.363 1.00 96.62 265 SER A CA 1
ATOM 2163 C C . SER A 1 265 ? 30.140 6.270 -25.842 1.00 96.62 265 SER A C 1
ATOM 2165 O O . SER A 1 265 ? 30.997 6.178 -26.724 1.00 96.62 265 SER A O 1
ATOM 2167 N N . LEU A 1 266 ? 28.848 6.431 -26.143 1.00 93.94 266 LEU A N 1
ATOM 2168 C CA . LEU A 1 266 ? 28.362 6.601 -27.514 1.00 93.94 266 LEU A CA 1
ATOM 2169 C C . LEU A 1 266 ? 28.833 7.922 -28.127 1.00 93.94 266 LEU A C 1
ATOM 2171 O O . LEU A 1 266 ? 29.211 7.936 -29.295 1.00 93.94 266 LEU A O 1
ATOM 2175 N N . SER A 1 267 ? 28.855 9.005 -27.351 1.00 92.44 267 SER A N 1
ATOM 2176 C CA . SER A 1 267 ? 29.378 10.307 -27.774 1.00 92.44 267 SER A CA 1
ATOM 2177 C C . SER A 1 267 ? 30.876 10.240 -28.090 1.00 92.44 267 SER A C 1
ATOM 2179 O O . SER A 1 267 ? 31.310 10.719 -29.136 1.00 92.44 267 SER A O 1
ATOM 2181 N N . GLU A 1 268 ? 31.663 9.567 -27.246 1.00 91.00 268 GLU A N 1
ATOM 2182 C CA . GLU A 1 268 ? 33.091 9.323 -27.480 1.00 91.00 268 GLU A CA 1
ATOM 2183 C C . GLU A 1 268 ? 33.301 8.521 -28.772 1.00 91.00 268 GLU A C 1
ATOM 2185 O O . GLU A 1 268 ? 34.022 8.973 -29.662 1.00 91.00 268 GLU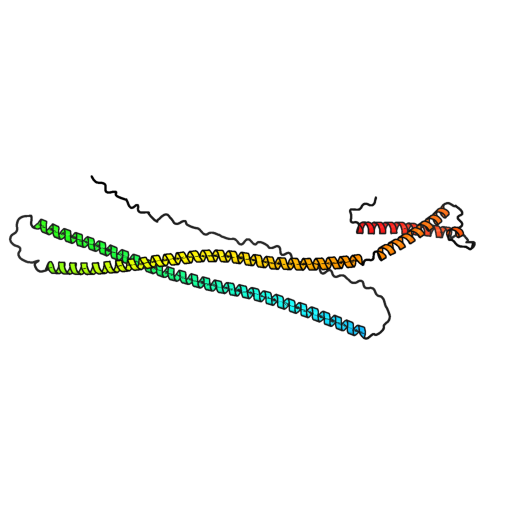 A O 1
ATOM 2190 N N . LYS A 1 269 ? 32.577 7.409 -28.956 1.00 89.25 269 LYS A N 1
ATOM 2191 C CA . LYS A 1 269 ? 32.610 6.623 -30.204 1.00 89.25 269 LYS A CA 1
ATOM 2192 C C . LYS A 1 269 ? 32.185 7.433 -31.426 1.00 89.25 269 LYS A C 1
ATOM 2194 O O . LYS A 1 269 ? 32.765 7.267 -32.493 1.00 89.25 269 LYS A O 1
ATOM 2199 N N . ALA A 1 270 ? 31.181 8.298 -31.295 1.00 86.62 270 ALA A N 1
ATOM 2200 C CA . ALA A 1 270 ? 30.738 9.172 -32.376 1.00 86.62 270 ALA A CA 1
ATOM 2201 C C . ALA A 1 270 ? 31.804 10.221 -32.725 1.00 86.62 270 ALA A C 1
ATOM 2203 O O . ALA A 1 270 ? 32.000 10.511 -33.900 1.00 86.62 270 ALA A O 1
ATOM 2204 N N . SER A 1 271 ? 32.538 10.738 -31.735 1.00 83.25 271 SER A N 1
ATOM 2205 C CA . SER A 1 271 ? 33.678 11.634 -31.965 1.00 83.25 271 SER A CA 1
ATOM 2206 C C . SER A 1 271 ? 34.885 10.924 -32.594 1.00 83.25 271 SER A C 1
ATOM 2208 O O . SER A 1 271 ? 35.648 11.540 -33.339 1.00 83.25 271 SER A O 1
ATOM 2210 N N . GLU A 1 272 ? 35.030 9.618 -32.344 1.00 81.75 272 GLU A N 1
ATOM 2211 C CA . GLU A 1 272 ? 36.030 8.756 -32.977 1.00 81.75 272 GLU A CA 1
ATOM 2212 C C . GLU A 1 272 ? 35.661 8.358 -34.405 1.00 81.75 272 GLU A C 1
ATOM 2214 O O . GLU A 1 272 ? 36.562 7.947 -35.138 1.00 81.75 272 GLU A O 1
ATOM 2219 N N . ILE A 1 273 ? 34.388 8.470 -34.828 1.00 79.12 273 ILE A N 1
ATOM 2220 C CA . ILE A 1 273 ? 34.034 8.399 -36.253 1.00 79.12 273 ILE A CA 1
ATOM 2221 C C . ILE A 1 273 ? 34.782 9.561 -36.895 1.00 79.12 273 ILE A C 1
ATOM 2223 O O . ILE A 1 273 ? 34.394 10.717 -36.714 1.00 79.12 273 ILE A O 1
ATOM 2227 N N . PRO A 1 274 ? 35.913 9.300 -37.572 1.00 64.56 274 PRO A N 1
ATOM 2228 C CA . PRO A 1 274 ? 36.892 10.341 -37.730 1.00 64.56 274 PRO A CA 1
ATOM 2229 C C . PRO A 1 274 ? 36.301 11.355 -38.689 1.00 64.56 274 PRO A C 1
ATOM 2231 O O . PRO A 1 274 ? 35.999 11.024 -39.839 1.00 64.56 274 PRO A O 1
ATOM 2234 N N . ASN A 1 275 ? 36.250 12.610 -38.252 1.00 63.44 275 ASN A N 1
ATOM 2235 C CA . ASN A 1 275 ? 36.194 13.742 -39.168 1.00 63.44 275 ASN A CA 1
ATOM 2236 C C . ASN A 1 275 ? 37.227 13.566 -40.289 1.00 63.44 275 ASN A C 1
ATOM 2238 O O . ASN A 1 275 ? 36.969 13.970 -41.411 1.00 63.44 275 ASN A O 1
ATOM 2242 N N . ASN A 1 276 ? 38.338 12.872 -40.018 1.00 64.62 276 ASN A N 1
ATOM 2243 C CA . ASN A 1 276 ? 39.331 12.479 -41.010 1.00 64.62 276 ASN A CA 1
ATOM 2244 C C . ASN A 1 276 ? 38.797 11.493 -42.054 1.00 64.62 276 ASN A C 1
ATOM 2246 O O . ASN A 1 276 ? 39.095 11.697 -43.210 1.00 64.62 276 ASN A O 1
ATOM 2250 N N . LYS A 1 277 ? 37.971 10.491 -41.719 1.00 77.00 277 LYS A N 1
ATOM 2251 C CA . LYS A 1 277 ? 37.390 9.577 -42.720 1.00 77.00 277 LYS A CA 1
ATOM 2252 C C . LYS A 1 277 ? 36.333 10.277 -43.555 1.00 77.00 277 LYS A C 1
ATOM 2254 O O . LYS A 1 277 ? 36.307 10.094 -44.762 1.00 77.00 277 LYS A O 1
ATOM 2259 N N . VAL A 1 278 ? 35.481 11.088 -42.928 1.00 76.75 278 VAL A N 1
ATOM 2260 C CA . VAL A 1 278 ? 34.482 11.886 -43.657 1.00 76.75 278 VAL A CA 1
ATOM 2261 C C . VAL A 1 278 ? 35.171 12.940 -44.536 1.00 76.75 278 VAL A C 1
ATOM 2263 O O . VAL A 1 278 ? 34.758 13.153 -45.669 1.00 76.75 278 VAL A O 1
ATOM 2266 N N . SER A 1 279 ? 36.258 13.549 -44.056 1.00 75.75 279 SER A N 1
ATOM 2267 C CA . SER A 1 279 ? 37.089 14.505 -44.802 1.00 75.75 279 SER A CA 1
ATOM 2268 C C . SER A 1 279 ? 37.922 13.837 -45.900 1.00 75.75 279 SER A C 1
ATOM 2270 O O . SER A 1 279 ? 38.012 14.378 -46.993 1.00 75.75 279 SER A O 1
ATOM 2272 N N . GLU A 1 280 ? 38.485 12.649 -45.662 1.00 79.69 280 GLU A N 1
ATOM 2273 C CA . GLU A 1 280 ? 39.191 11.829 -46.658 1.00 79.69 280 GLU A CA 1
ATOM 2274 C C . GLU A 1 280 ? 38.236 11.437 -47.781 1.00 79.69 280 GLU A C 1
ATOM 2276 O O . GLU A 1 280 ? 38.509 11.750 -48.934 1.00 79.69 280 GLU A O 1
ATOM 2281 N N . LEU A 1 281 ? 37.064 10.884 -47.444 1.00 83.31 281 LEU A N 1
ATOM 2282 C CA . LEU A 1 281 ? 36.005 10.622 -48.420 1.00 83.31 281 LEU A CA 1
ATOM 2283 C C . LEU A 1 281 ? 35.588 11.901 -49.150 1.00 83.31 281 LEU A C 1
ATOM 2285 O O . LEU A 1 281 ? 35.432 11.875 -50.365 1.00 83.31 281 LEU A O 1
ATOM 2289 N N . GLY A 1 282 ? 35.438 13.024 -48.444 1.00 82.38 282 GLY A N 1
ATOM 2290 C CA . GLY A 1 282 ? 35.131 14.319 -49.054 1.00 82.38 282 GLY A CA 1
ATOM 2291 C C . GLY A 1 282 ? 36.202 14.790 -50.045 1.00 82.38 282 GLY A C 1
ATOM 2292 O O . GLY A 1 282 ? 35.866 15.269 -51.129 1.00 82.38 282 GLY A O 1
ATOM 2293 N N . ASN A 1 283 ? 37.481 14.616 -49.710 1.00 81.62 283 ASN A N 1
ATOM 2294 C CA . ASN A 1 283 ? 38.618 14.960 -50.563 1.00 81.62 283 ASN A CA 1
ATOM 2295 C C . ASN A 1 283 ? 38.710 14.040 -51.784 1.00 81.62 283 ASN A C 1
ATOM 2297 O O . ASN A 1 283 ? 38.891 14.534 -52.897 1.00 81.62 283 ASN A O 1
ATOM 2301 N N . ASP A 1 284 ? 38.532 12.731 -51.603 1.00 83.69 284 ASP A N 1
ATOM 2302 C CA . ASP A 1 284 ? 38.514 11.757 -52.697 1.00 83.69 284 ASP A CA 1
ATOM 2303 C C . ASP A 1 284 ? 37.381 12.074 -53.681 1.00 83.69 284 ASP A C 1
ATOM 2305 O O . ASP A 1 284 ? 37.581 12.111 -54.896 1.00 83.69 284 ASP A O 1
ATOM 2309 N N . LEU A 1 285 ? 36.195 12.398 -53.159 1.00 83.81 285 LEU A N 1
ATOM 2310 C CA . LEU A 1 285 ? 35.033 12.775 -53.963 1.00 83.81 285 LEU A CA 1
ATOM 2311 C C . LEU A 1 285 ? 35.282 14.089 -54.722 1.00 83.81 285 LEU A C 1
ATOM 2313 O O . LEU A 1 285 ? 34.930 14.196 -55.898 1.00 83.81 285 LEU A O 1
ATOM 2317 N N . TYR A 1 286 ? 35.959 15.061 -54.101 1.00 84.88 286 TYR A N 1
ATOM 2318 C CA . TYR A 1 286 ? 36.378 16.300 -54.763 1.00 84.88 286 TYR A CA 1
ATOM 2319 C C . TYR A 1 286 ? 37.376 16.053 -55.907 1.00 84.88 286 TYR A C 1
ATOM 2321 O O . TYR A 1 286 ? 37.215 16.625 -56.989 1.00 84.88 286 TYR A O 1
ATOM 2329 N N . ILE A 1 287 ? 38.375 15.185 -55.706 1.00 80.81 287 ILE A N 1
ATOM 2330 C CA . ILE A 1 287 ? 39.348 14.810 -56.747 1.00 80.81 287 ILE A CA 1
ATOM 2331 C C . ILE A 1 287 ? 38.625 14.157 -57.929 1.00 80.81 287 ILE A C 1
ATOM 2333 O O . ILE A 1 287 ? 38.779 14.613 -59.064 1.00 80.81 287 ILE A O 1
ATOM 2337 N N . ILE A 1 288 ? 37.764 13.170 -57.667 1.00 81.31 288 ILE A N 1
ATOM 2338 C CA . ILE A 1 288 ? 36.971 12.484 -58.698 1.00 81.31 288 ILE A CA 1
ATOM 2339 C C . ILE A 1 288 ? 36.097 13.483 -59.471 1.00 81.31 288 ILE A C 1
ATOM 2341 O O . ILE A 1 288 ? 36.053 13.462 -60.702 1.00 81.31 288 ILE A O 1
ATOM 2345 N N . MET A 1 289 ? 35.431 14.413 -58.778 1.00 74.25 289 MET A N 1
ATOM 2346 C CA . MET A 1 289 ? 34.633 15.459 -59.427 1.00 74.25 289 MET A CA 1
ATOM 2347 C C . MET A 1 289 ? 35.476 16.367 -60.334 1.00 74.25 289 MET A C 1
ATOM 2349 O O . MET A 1 289 ? 35.023 16.745 -61.420 1.00 74.25 289 MET A O 1
ATOM 2353 N N . MET A 1 290 ? 36.692 16.720 -59.914 1.00 79.44 290 MET A N 1
ATOM 2354 C CA . MET A 1 290 ? 37.621 17.525 -60.709 1.00 79.44 290 MET A CA 1
ATOM 2355 C C . MET A 1 290 ? 38.082 16.790 -61.970 1.00 79.44 290 MET A C 1
ATOM 2357 O O . MET A 1 290 ? 38.047 17.375 -63.058 1.00 79.44 290 MET A O 1
ATOM 2361 N N . GLU A 1 291 ? 38.451 15.515 -61.853 1.00 81.12 291 GLU A N 1
ATOM 2362 C CA . GLU A 1 291 ? 38.839 14.665 -62.985 1.00 81.12 291 GLU A CA 1
ATOM 2363 C C . GLU A 1 291 ? 37.688 14.505 -63.987 1.00 81.12 291 GLU A C 1
ATOM 2365 O O . GLU A 1 291 ? 37.869 14.700 -65.192 1.00 81.12 291 GLU A O 1
ATOM 2370 N N . LEU A 1 292 ? 36.469 14.258 -63.500 1.00 76.69 292 LEU A N 1
ATOM 2371 C CA . LEU A 1 292 ? 35.278 14.140 -64.344 1.00 76.69 292 LEU A CA 1
ATOM 2372 C C . LEU A 1 292 ? 34.932 15.457 -65.046 1.00 76.69 292 LEU A C 1
ATOM 2374 O O . LEU A 1 292 ? 34.567 15.453 -66.223 1.00 76.69 292 LEU A O 1
ATOM 2378 N N . SER A 1 293 ? 35.103 16.599 -64.375 1.00 78.56 293 SER A N 1
ATOM 2379 C CA . SER A 1 293 ? 34.931 17.926 -64.982 1.00 78.56 293 SER A CA 1
ATOM 2380 C C . SER A 1 293 ? 35.924 18.168 -66.123 1.00 78.56 293 SER A C 1
ATOM 2382 O O . SER A 1 293 ? 35.544 18.656 -67.192 1.00 78.56 293 SER A O 1
ATOM 2384 N N . GLN A 1 294 ? 37.193 17.790 -65.942 1.00 78.75 294 GLN A N 1
ATOM 2385 C CA . GLN A 1 294 ? 38.205 17.875 -66.999 1.00 78.75 294 GLN A CA 1
ATOM 2386 C C . GLN A 1 294 ? 37.868 16.951 -68.174 1.00 78.75 294 GLN A C 1
ATOM 2388 O O . GLN A 1 294 ? 37.893 17.386 -69.327 1.00 78.75 294 GLN A O 1
ATOM 2393 N N . LEU A 1 295 ? 37.470 15.711 -67.893 1.00 78.38 295 LEU A N 1
ATOM 2394 C CA . LEU A 1 295 ? 37.095 14.727 -68.905 1.00 78.38 295 LEU A CA 1
ATOM 2395 C C . LEU A 1 295 ? 35.878 15.172 -69.728 1.00 78.38 295 LEU A C 1
ATOM 2397 O O . LEU A 1 295 ? 35.862 15.027 -70.954 1.00 78.38 295 LEU A O 1
ATOM 2401 N N . LEU A 1 296 ? 34.886 15.793 -69.086 1.00 73.38 296 LEU A N 1
ATOM 2402 C CA . LEU A 1 296 ? 33.733 16.394 -69.759 1.00 73.38 296 LEU A CA 1
ATOM 2403 C C . LEU A 1 296 ? 34.135 17.575 -70.652 1.00 73.38 296 LEU A C 1
ATOM 2405 O O . LEU A 1 296 ? 33.629 17.678 -71.770 1.00 73.38 296 LEU A O 1
ATOM 2409 N N . LYS A 1 297 ? 35.067 18.437 -70.217 1.00 77.81 297 LYS A N 1
ATOM 2410 C CA . LYS A 1 297 ? 35.599 19.531 -71.054 1.00 77.81 297 LYS A CA 1
ATOM 2411 C C . LYS A 1 297 ? 36.294 18.995 -72.306 1.00 77.81 297 LYS A C 1
ATOM 2413 O O . LYS A 1 297 ? 36.007 19.485 -73.396 1.00 77.81 297 LYS A O 1
ATOM 2418 N N . ILE A 1 298 ? 37.144 17.971 -72.161 1.00 74.75 298 ILE A N 1
ATOM 2419 C CA . ILE A 1 298 ? 37.809 17.292 -73.289 1.00 74.75 298 ILE A CA 1
ATOM 2420 C C . ILE A 1 298 ? 36.751 16.734 -74.251 1.00 74.75 298 ILE A C 1
ATOM 2422 O O . ILE A 1 298 ? 36.784 17.004 -75.449 1.00 74.75 298 ILE A O 1
ATOM 2426 N N . THR A 1 299 ? 35.768 16.009 -73.714 1.00 72.81 299 THR A N 1
ATOM 2427 C CA . THR A 1 299 ? 34.686 15.391 -74.493 1.00 72.81 299 THR A CA 1
ATOM 2428 C C . THR A 1 299 ? 33.850 16.420 -75.256 1.00 72.81 299 THR A C 1
ATOM 2430 O O . THR A 1 299 ? 33.527 16.210 -76.423 1.00 72.81 299 THR A O 1
ATOM 2433 N N . ASN A 1 300 ? 33.499 17.544 -74.630 1.00 72.75 300 ASN A N 1
ATOM 2434 C CA . ASN A 1 300 ? 32.689 18.583 -75.266 1.00 72.75 300 ASN A CA 1
ATOM 2435 C C . ASN A 1 300 ? 33.456 19.324 -76.372 1.00 72.75 300 ASN A C 1
ATOM 2437 O O . ASN A 1 300 ? 32.899 19.638 -77.424 1.00 72.75 300 ASN A O 1
ATOM 2441 N N . ALA A 1 301 ? 34.748 19.578 -76.157 1.00 70.69 301 ALA A N 1
ATOM 2442 C CA . ALA A 1 301 ? 35.597 20.206 -77.162 1.00 70.69 301 ALA A CA 1
ATOM 2443 C C . ALA A 1 301 ? 35.812 19.290 -78.378 1.00 70.69 301 ALA A C 1
ATOM 2445 O O . ALA A 1 301 ? 35.784 19.750 -79.515 1.00 70.69 301 ALA A O 1
ATOM 2446 N N . MET A 1 302 ? 35.924 17.981 -78.135 1.00 66.56 302 MET A N 1
ATOM 2447 C CA . MET A 1 302 ? 35.858 16.956 -79.172 1.00 66.56 302 MET A CA 1
ATOM 2448 C C . MET A 1 302 ? 34.517 17.026 -79.934 1.00 66.56 302 MET A C 1
ATOM 2450 O O . MET A 1 302 ? 34.497 17.192 -81.152 1.00 66.56 302 MET A O 1
ATOM 2454 N N . TYR A 1 303 ? 33.381 16.968 -79.238 1.00 70.06 303 TYR A N 1
ATOM 2455 C CA . TYR A 1 303 ? 32.056 16.949 -79.872 1.00 70.06 303 TYR A CA 1
ATOM 2456 C C . TYR A 1 303 ? 31.760 18.163 -80.774 1.00 70.06 303 TYR A C 1
ATOM 2458 O O . TYR A 1 303 ? 31.013 18.038 -81.739 1.00 70.06 303 TYR A O 1
ATOM 2466 N N . THR A 1 304 ? 32.350 19.323 -80.488 1.00 74.44 304 THR A N 1
ATOM 2467 C CA . THR A 1 304 ? 32.117 20.584 -81.215 1.00 74.44 304 THR A CA 1
ATOM 2468 C C . THR A 1 304 ? 33.028 20.789 -82.436 1.00 74.44 304 THR A C 1
ATOM 2470 O O . THR A 1 304 ? 33.090 21.893 -82.966 1.00 74.44 304 THR A O 1
ATOM 2473 N N . GLU A 1 305 ? 33.735 19.745 -82.894 1.00 65.94 305 GLU A N 1
ATOM 2474 C CA . GLU A 1 305 ? 34.677 19.767 -84.035 1.00 65.94 305 GLU A CA 1
ATOM 2475 C C . GLU A 1 305 ? 35.842 20.764 -83.896 1.00 65.94 305 GLU A C 1
ATOM 2477 O O . GLU A 1 305 ? 36.625 20.973 -84.829 1.00 65.94 305 GLU A O 1
ATOM 2482 N N . HIS A 1 306 ? 36.037 21.346 -82.712 1.00 61.31 306 HIS A N 1
ATOM 2483 C CA . HIS A 1 306 ? 37.253 22.084 -82.429 1.00 61.31 306 HIS A CA 1
ATOM 2484 C C . HIS A 1 306 ? 38.424 21.093 -82.434 1.00 61.31 306 HIS A C 1
ATOM 2486 O O . HIS A 1 306 ? 38.455 20.140 -81.656 1.00 61.31 306 HIS A O 1
ATOM 2492 N N . LYS A 1 307 ? 39.406 21.312 -83.325 1.00 57.97 307 LYS A N 1
ATOM 2493 C CA . LYS A 1 307 ? 40.690 20.591 -83.327 1.00 57.97 307 LYS A CA 1
ATOM 2494 C C . LYS A 1 307 ? 41.437 20.909 -82.038 1.00 57.97 307 LYS A C 1
ATOM 2496 O O . LYS A 1 307 ? 42.291 21.793 -82.008 1.00 57.97 307 LYS A O 1
ATOM 2501 N N . VAL A 1 308 ? 41.099 20.213 -80.966 1.00 58.31 308 VAL A N 1
ATOM 2502 C CA . VAL A 1 308 ? 41.851 20.306 -79.729 1.00 58.31 308 VAL A CA 1
ATOM 2503 C C . VAL A 1 308 ? 42.958 19.274 -79.775 1.00 58.31 308 VAL A C 1
ATOM 2505 O O . VAL A 1 308 ? 42.707 18.084 -79.958 1.00 58.31 308 VAL A O 1
ATOM 2508 N N . ASP A 1 309 ? 44.196 19.749 -79.666 1.00 62.44 309 ASP A N 1
ATOM 2509 C CA . ASP A 1 309 ? 45.371 18.888 -79.608 1.00 62.44 309 ASP A CA 1
ATOM 2510 C C . ASP A 1 309 ? 45.295 18.094 -78.293 1.00 62.44 309 ASP A C 1
ATOM 2512 O O . ASP A 1 309 ? 45.609 18.607 -77.218 1.00 62.44 309 ASP A O 1
ATOM 2516 N N . LEU A 1 310 ? 44.797 16.854 -78.360 1.00 57.47 310 LEU A N 1
ATOM 2517 C CA . LEU A 1 310 ? 44.667 15.936 -77.217 1.00 57.47 310 LEU A CA 1
ATOM 2518 C C . LEU A 1 310 ? 45.991 15.782 -76.458 1.00 57.47 310 LEU A C 1
ATOM 2520 O O . LEU A 1 310 ? 45.993 15.584 -75.247 1.00 57.47 310 LEU A O 1
ATOM 2524 N N . VAL A 1 311 ? 47.109 15.938 -77.169 1.00 56.22 311 VAL A N 1
ATOM 2525 C CA . VAL A 1 311 ? 48.469 15.931 -76.627 1.00 56.22 311 VAL A CA 1
ATOM 2526 C C . VAL A 1 311 ? 48.673 17.092 -75.643 1.00 56.22 311 VAL A C 1
ATOM 2528 O O . VAL A 1 311 ? 49.216 16.888 -74.560 1.00 56.22 311 VAL A O 1
ATOM 2531 N N . PHE A 1 312 ? 48.151 18.282 -75.961 1.00 60.66 312 PHE A N 1
ATOM 2532 C CA . PHE A 1 312 ? 48.203 19.460 -75.091 1.00 60.66 312 PHE A CA 1
ATOM 2533 C C . PHE A 1 312 ? 47.270 19.334 -73.878 1.00 60.66 312 PHE A C 1
ATOM 2535 O O . PHE A 1 312 ? 47.659 19.692 -72.770 1.00 60.66 312 PHE A O 1
ATOM 2542 N N . LEU A 1 313 ? 46.059 18.792 -74.056 1.00 58.47 313 LEU A N 1
ATOM 2543 C CA . LEU A 1 313 ? 45.095 18.640 -72.955 1.00 58.47 313 LEU A CA 1
ATOM 2544 C C . LEU A 1 313 ? 45.452 17.524 -71.964 1.00 58.47 313 LEU A C 1
ATOM 2546 O O . LEU A 1 313 ? 45.118 17.641 -70.790 1.00 58.47 313 LEU A O 1
ATOM 2550 N N . LEU A 1 314 ? 46.125 16.464 -72.415 1.00 59.84 314 LEU A N 1
ATOM 2551 C CA . LEU A 1 314 ? 46.561 15.350 -71.563 1.00 59.84 314 LEU A CA 1
ATOM 2552 C C . LEU A 1 314 ? 47.976 15.543 -70.991 1.00 59.84 314 LEU A C 1
ATOM 2554 O O . LEU A 1 314 ? 48.480 14.654 -70.309 1.00 59.84 314 LEU A O 1
ATOM 2558 N N . GLY A 1 315 ? 48.636 16.672 -71.282 1.00 55.16 315 GLY A N 1
ATOM 2559 C CA . GLY A 1 315 ? 50.003 16.945 -70.825 1.00 55.16 315 GLY A CA 1
ATOM 2560 C C . GLY A 1 315 ? 51.053 15.974 -71.379 1.00 55.16 315 GLY A C 1
ATOM 2561 O O . GLY A 1 315 ? 52.122 15.819 -70.791 1.00 55.16 315 GLY A O 1
ATOM 2562 N N . LEU A 1 316 ? 50.763 15.299 -72.493 1.00 53.16 316 LEU A N 1
ATOM 2563 C CA . LEU A 1 316 ? 51.682 14.349 -73.111 1.00 53.16 316 LEU A CA 1
ATOM 2564 C C . LEU A 1 316 ? 52.702 15.129 -73.945 1.00 53.16 316 LEU A C 1
ATOM 2566 O O . LEU A 1 316 ? 52.340 15.921 -74.806 1.00 53.16 316 LEU A O 1
ATOM 2570 N N . THR A 1 317 ? 53.994 14.930 -73.703 1.00 45.91 317 THR A N 1
ATOM 2571 C CA . THR A 1 317 ? 55.064 15.695 -74.369 1.00 45.91 317 THR A CA 1
ATOM 2572 C C . THR A 1 317 ? 55.448 15.160 -75.752 1.00 45.91 317 THR A C 1
ATOM 2574 O O . THR A 1 317 ? 56.187 15.824 -76.475 1.00 45.91 317 THR A O 1
ATOM 2577 N N . GLU A 1 318 ? 54.918 14.007 -76.176 1.00 49.19 318 GLU A N 1
ATOM 2578 C CA . GLU A 1 318 ? 55.252 13.387 -77.463 1.00 49.19 318 GLU A CA 1
ATOM 2579 C C . GLU A 1 318 ? 54.022 13.180 -78.359 1.00 49.19 318 GLU A C 1
ATOM 2581 O O . GLU A 1 318 ? 53.092 12.438 -78.032 1.00 49.19 318 GLU A O 1
ATOM 2586 N N . ARG A 1 319 ? 54.049 13.798 -79.549 1.00 45.28 319 ARG A N 1
ATOM 2587 C CA . ARG A 1 319 ? 53.063 13.580 -80.618 1.00 45.28 319 ARG A CA 1
ATOM 2588 C C . ARG A 1 319 ? 53.278 12.214 -81.267 1.00 45.28 319 ARG A C 1
ATOM 2590 O O . ARG A 1 319 ? 53.973 12.104 -82.274 1.00 45.28 319 ARG A O 1
ATOM 2597 N N . LYS A 1 320 ? 52.646 11.170 -80.739 1.00 51.66 320 LYS A N 1
ATOM 2598 C CA . LYS A 1 320 ? 52.430 9.941 -81.515 1.00 51.66 320 LYS A CA 1
ATOM 2599 C C . LYS A 1 320 ? 51.208 10.150 -82.410 1.00 51.66 320 LYS A C 1
ATOM 2601 O O . LYS A 1 320 ? 50.142 10.506 -81.915 1.00 51.66 320 LYS A O 1
ATOM 2606 N N . GLN A 1 321 ? 51.368 9.973 -83.726 1.00 47.03 321 GLN A N 1
ATOM 2607 C CA . GLN A 1 321 ? 50.245 9.953 -84.669 1.00 47.03 321 GLN A CA 1
ATOM 2608 C C . GLN A 1 321 ? 49.292 8.820 -84.265 1.00 47.03 321 GLN A C 1
ATOM 2610 O O . GLN A 1 321 ? 49.602 7.645 -84.443 1.00 47.03 321 GLN A O 1
ATOM 2615 N N . LEU A 1 322 ? 48.159 9.180 -83.666 1.00 51.72 322 LEU A N 1
ATOM 2616 C CA . LEU A 1 322 ? 47.080 8.257 -83.339 1.00 51.72 322 LEU A CA 1
ATOM 2617 C C . LEU A 1 322 ? 46.156 8.157 -84.554 1.00 51.72 322 LEU A C 1
ATOM 2619 O O . LEU A 1 322 ? 45.576 9.152 -84.989 1.00 51.72 322 LEU A O 1
ATOM 2623 N N . ASP A 1 323 ? 46.053 6.955 -85.113 1.00 52.22 323 ASP A N 1
ATOM 2624 C CA . ASP A 1 323 ? 45.077 6.622 -86.147 1.00 52.22 323 ASP A CA 1
ATOM 2625 C C . ASP A 1 323 ? 43.658 6.751 -85.558 1.00 52.22 323 ASP A C 1
ATOM 2627 O O . ASP A 1 323 ? 43.280 6.060 -84.607 1.00 52.22 323 ASP A O 1
ATOM 2631 N N . THR A 1 324 ? 42.899 7.726 -86.057 1.00 54.16 324 THR A N 1
ATOM 2632 C CA . THR A 1 324 ? 41.724 8.307 -85.380 1.00 54.16 324 THR A CA 1
ATOM 2633 C C . THR A 1 324 ? 40.390 7.670 -85.781 1.00 54.16 324 THR A C 1
ATOM 2635 O O . THR A 1 324 ? 39.376 7.924 -85.129 1.00 54.16 324 THR A O 1
ATOM 2638 N N . GLY A 1 325 ? 40.365 6.786 -86.786 1.00 56.62 325 GLY A N 1
ATOM 2639 C CA . GLY A 1 325 ? 39.120 6.321 -87.416 1.00 56.62 325 GLY A CA 1
ATOM 2640 C C . GLY A 1 325 ? 38.161 5.520 -86.519 1.00 56.62 325 GLY A C 1
ATOM 2641 O O . GLY A 1 325 ? 36.953 5.583 -86.715 1.00 56.62 325 GLY A O 1
ATOM 2642 N N . ASN A 1 326 ? 38.665 4.799 -85.510 1.00 62.59 326 ASN A N 1
ATOM 2643 C CA . ASN A 1 326 ? 37.844 3.977 -84.595 1.00 62.59 326 ASN A CA 1
ATOM 2644 C C . ASN A 1 326 ? 37.978 4.394 -83.115 1.00 62.59 326 ASN A C 1
ATOM 2646 O O . ASN A 1 326 ? 37.350 3.827 -82.222 1.00 62.59 326 ASN A O 1
ATOM 2650 N N . GLN A 1 327 ? 38.822 5.382 -82.823 1.00 59.19 327 GLN A N 1
ATOM 2651 C CA . GLN A 1 327 ? 38.996 5.876 -81.456 1.00 59.19 327 GLN A CA 1
ATOM 2652 C C . GLN A 1 327 ? 37.873 6.837 -81.063 1.00 59.19 327 GLN A C 1
ATOM 2654 O O . GLN A 1 327 ? 37.453 6.842 -79.910 1.00 59.19 327 GLN A O 1
ATOM 2659 N N . TRP A 1 328 ? 37.312 7.565 -82.032 1.00 64.06 328 TRP A N 1
ATOM 2660 C CA . TRP A 1 328 ? 36.220 8.504 -81.792 1.00 64.06 328 TRP A CA 1
ATOM 2661 C C . TRP A 1 328 ? 34.962 7.851 -81.225 1.00 64.06 328 TRP A C 1
ATOM 2663 O O . TRP A 1 328 ? 34.423 8.303 -80.217 1.00 64.06 328 TRP A O 1
ATOM 2673 N N . GLU A 1 329 ? 34.509 6.758 -81.841 1.00 71.81 329 GLU A N 1
ATOM 2674 C CA . GLU A 1 329 ? 33.295 6.075 -81.393 1.00 71.81 329 GLU A CA 1
ATOM 2675 C C . GLU A 1 329 ? 33.506 5.426 -80.018 1.00 71.81 329 GLU A C 1
ATOM 2677 O O . GLU A 1 329 ? 32.622 5.473 -79.165 1.00 71.81 329 GLU A O 1
ATOM 2682 N N . LYS A 1 330 ? 34.720 4.929 -79.738 1.00 68.44 330 LYS A N 1
ATOM 2683 C CA . LYS A 1 330 ? 35.095 4.452 -78.399 1.00 68.44 330 LYS A CA 1
ATOM 2684 C C . LYS A 1 330 ? 35.055 5.574 -77.361 1.00 68.44 330 LYS A C 1
ATOM 2686 O O . LYS A 1 330 ? 34.470 5.380 -76.299 1.00 68.44 330 LYS A O 1
ATOM 2691 N N . CYS A 1 331 ? 35.599 6.752 -77.670 1.00 65.19 331 CYS A N 1
ATOM 2692 C CA . CYS A 1 331 ? 35.512 7.925 -76.796 1.00 65.19 331 CYS A CA 1
ATOM 2693 C C . CYS A 1 331 ? 34.060 8.377 -76.589 1.00 65.19 331 CYS A C 1
ATOM 2695 O O . CYS A 1 331 ? 33.677 8.720 -75.474 1.00 65.19 331 CYS A O 1
ATOM 2697 N N . ARG A 1 332 ? 33.226 8.326 -77.633 1.00 74.31 332 ARG A N 1
ATOM 2698 C CA . ARG A 1 332 ? 31.801 8.672 -77.555 1.00 74.31 332 ARG A CA 1
ATOM 2699 C C . ARG A 1 332 ? 31.022 7.721 -76.647 1.00 74.31 332 ARG A C 1
ATOM 2701 O O . ARG A 1 332 ? 30.204 8.178 -75.849 1.00 74.31 332 ARG A O 1
ATOM 2708 N N . ILE A 1 333 ? 31.263 6.417 -76.764 1.00 71.25 333 ILE A N 1
ATOM 2709 C CA . ILE A 1 333 ? 30.654 5.399 -75.896 1.00 71.25 333 ILE A CA 1
ATOM 2710 C C . ILE A 1 333 ? 31.137 5.586 -74.455 1.00 71.25 333 ILE A C 1
ATOM 2712 O O . ILE A 1 333 ? 30.320 5.621 -73.539 1.00 71.25 333 ILE A O 1
ATOM 2716 N N . MET A 1 334 ? 32.440 5.801 -74.256 1.00 67.25 334 MET A N 1
ATOM 2717 C CA . MET A 1 334 ? 33.017 6.046 -72.935 1.00 67.25 334 MET A CA 1
ATOM 2718 C C . MET A 1 334 ? 32.395 7.279 -72.267 1.00 67.25 334 MET A C 1
ATOM 2720 O O . MET A 1 334 ? 31.964 7.200 -71.121 1.00 67.25 334 MET A O 1
ATOM 2724 N N . ALA A 1 335 ? 32.246 8.385 -72.998 1.00 70.62 335 ALA A N 1
ATOM 2725 C CA . ALA A 1 335 ? 31.593 9.595 -72.505 1.00 70.62 335 ALA A CA 1
ATOM 2726 C C . ALA A 1 335 ? 30.124 9.382 -72.107 1.00 70.62 335 ALA A C 1
ATOM 2728 O O . ALA A 1 335 ? 29.668 9.953 -71.116 1.00 70.62 335 ALA A O 1
ATOM 2729 N N . LYS A 1 336 ? 29.372 8.563 -72.856 1.00 74.81 336 LYS A N 1
ATOM 2730 C CA . LYS A 1 336 ? 27.993 8.205 -72.487 1.00 74.81 336 LYS A CA 1
ATOM 2731 C C . LYS A 1 336 ? 27.944 7.399 -71.192 1.00 74.81 336 LYS A C 1
ATOM 2733 O O . LYS A 1 336 ? 27.098 7.694 -70.355 1.00 74.81 336 LYS A O 1
ATOM 2738 N N . ASN A 1 337 ? 28.849 6.436 -71.027 1.00 69.75 337 ASN A N 1
ATOM 2739 C CA . ASN A 1 337 ? 28.918 5.619 -69.816 1.00 69.75 337 ASN A CA 1
ATOM 2740 C C . ASN A 1 337 ? 29.276 6.483 -68.601 1.00 69.75 337 ASN A C 1
ATOM 2742 O O . ASN A 1 337 ? 28.527 6.494 -67.636 1.00 69.75 337 ASN A O 1
ATOM 2746 N N . ILE A 1 338 ? 30.304 7.331 -68.713 1.00 74.69 338 ILE A N 1
ATOM 2747 C CA . ILE A 1 338 ? 30.691 8.273 -67.649 1.00 74.69 338 ILE A CA 1
ATOM 2748 C C . ILE A 1 338 ? 29.529 9.189 -67.252 1.00 74.69 338 ILE A C 1
ATOM 2750 O O . ILE A 1 338 ? 29.324 9.469 -66.074 1.00 74.69 338 ILE A O 1
ATOM 2754 N N . LYS A 1 339 ? 28.755 9.676 -68.230 1.00 78.62 339 LYS A N 1
ATOM 2755 C CA . LYS A 1 339 ? 27.582 10.504 -67.943 1.00 78.62 339 LYS A CA 1
ATOM 2756 C C . LYS A 1 339 ? 26.512 9.726 -67.168 1.00 78.62 339 LYS A C 1
ATOM 2758 O O . LYS A 1 339 ? 25.960 10.274 -66.222 1.00 78.62 339 LYS A O 1
ATOM 2763 N N . SER A 1 340 ? 26.241 8.481 -67.559 1.00 79.56 340 SER A N 1
ATOM 2764 C CA . SER A 1 340 ? 25.298 7.603 -66.856 1.00 79.56 340 SER A CA 1
ATOM 2765 C C . SER A 1 340 ? 25.739 7.352 -65.414 1.00 79.56 340 SER A C 1
ATOM 2767 O O . SER A 1 340 ? 24.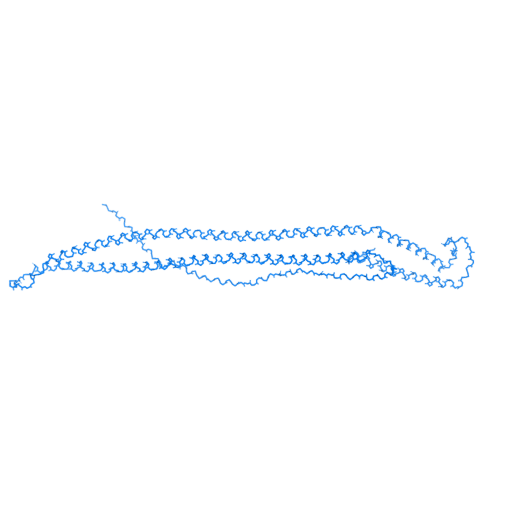947 7.548 -64.495 1.00 79.56 340 SER A O 1
ATOM 2769 N N . ASP A 1 341 ? 27.012 7.007 -65.215 1.00 77.94 341 ASP A N 1
ATOM 2770 C CA . ASP A 1 341 ? 27.588 6.750 -63.891 1.00 77.94 341 ASP A CA 1
ATOM 2771 C C . ASP A 1 341 ? 27.520 8.008 -63.007 1.00 77.94 341 ASP A C 1
ATOM 2773 O O . ASP A 1 341 ? 27.222 7.935 -61.816 1.00 77.94 341 ASP A O 1
ATOM 2777 N N . MET A 1 342 ? 27.718 9.193 -63.594 1.00 74.69 342 MET A N 1
ATOM 2778 C CA . MET A 1 342 ? 27.572 10.474 -62.895 1.00 74.69 342 MET A CA 1
ATOM 2779 C C . MET A 1 342 ? 26.139 10.774 -62.456 1.00 74.69 342 MET A C 1
ATOM 2781 O O . MET A 1 342 ? 25.933 11.358 -61.391 1.00 74.69 342 MET A O 1
ATOM 2785 N N . ASP A 1 343 ? 25.145 10.413 -63.263 1.00 79.12 343 ASP A N 1
ATOM 2786 C CA . ASP A 1 343 ? 23.741 10.605 -62.904 1.00 79.12 343 ASP A CA 1
ATOM 2787 C C . ASP A 1 343 ? 23.311 9.614 -61.803 1.00 79.12 343 ASP A C 1
ATOM 2789 O O . ASP A 1 343 ? 22.575 9.994 -60.889 1.00 79.12 343 ASP A O 1
ATOM 2793 N N . GLU A 1 344 ? 23.837 8.385 -61.814 1.00 83.50 344 GLU A N 1
ATOM 2794 C CA . GLU A 1 344 ? 23.639 7.409 -60.734 1.00 83.50 344 GLU A CA 1
ATOM 2795 C C . GLU A 1 344 ? 24.313 7.854 -59.426 1.00 83.50 344 GLU A C 1
ATOM 2797 O O . GLU A 1 344 ? 23.686 7.825 -58.364 1.00 83.50 344 GLU A O 1
ATOM 2802 N N . LEU A 1 345 ? 25.544 8.369 -59.498 1.00 77.69 345 LEU A N 1
ATOM 2803 C CA . LEU A 1 345 ? 26.257 8.903 -58.337 1.00 77.69 345 LEU A CA 1
ATOM 2804 C C . LEU A 1 345 ? 25.516 10.091 -57.706 1.00 77.69 345 LEU A C 1
ATOM 2806 O O . LEU A 1 345 ? 25.386 10.157 -56.485 1.00 77.69 345 LEU A O 1
ATOM 2810 N N . LYS A 1 346 ? 24.979 11.014 -58.515 1.00 78.44 346 LYS A N 1
ATOM 2811 C CA . LYS A 1 346 ? 24.154 12.127 -58.010 1.00 78.44 346 LYS A CA 1
ATOM 2812 C C . LYS A 1 346 ? 22.926 11.635 -57.255 1.00 78.44 346 LYS A C 1
ATOM 2814 O O . LYS A 1 346 ? 22.575 12.218 -56.231 1.00 78.44 346 LYS A O 1
ATOM 2819 N N . LYS A 1 347 ? 22.278 10.579 -57.752 1.00 82.62 347 LYS A N 1
ATOM 2820 C CA . LYS A 1 347 ? 21.119 9.979 -57.090 1.00 82.62 347 LYS A CA 1
ATOM 2821 C C . LYS A 1 347 ? 21.508 9.375 -55.740 1.00 82.62 347 LYS A C 1
ATOM 2823 O O . LYS A 1 347 ? 20.879 9.706 -54.744 1.00 82.62 347 LYS A O 1
ATOM 2828 N N . LEU A 1 348 ? 22.592 8.598 -55.691 1.00 81.75 348 LEU A N 1
ATOM 2829 C CA . LEU A 1 348 ? 23.121 8.036 -54.442 1.00 81.75 348 LEU A CA 1
ATOM 2830 C C . LEU A 1 348 ? 23.458 9.121 -53.409 1.00 81.75 348 LEU A C 1
ATOM 2832 O O . LEU A 1 348 ? 23.096 8.988 -52.245 1.00 81.75 348 LEU A O 1
ATOM 2836 N N . ILE A 1 349 ? 24.101 10.216 -53.827 1.00 75.81 349 ILE A N 1
ATOM 2837 C CA . ILE A 1 349 ? 24.397 11.350 -52.936 1.00 75.81 349 ILE A CA 1
ATOM 2838 C C . ILE A 1 349 ? 23.102 11.982 -52.405 1.00 75.81 349 ILE A C 1
ATOM 2840 O O . ILE A 1 349 ? 23.022 12.305 -51.221 1.00 75.81 349 ILE A O 1
ATOM 2844 N N . SER A 1 350 ? 22.085 12.139 -53.257 1.00 78.25 350 SER A N 1
ATOM 2845 C CA . SER A 1 350 ? 20.780 12.673 -52.851 1.00 78.25 350 SER A CA 1
ATOM 2846 C C . SER A 1 350 ? 20.080 11.775 -51.828 1.00 78.25 350 SER A C 1
ATOM 2848 O O . SER A 1 350 ? 19.516 12.291 -50.864 1.00 78.25 350 SER A O 1
ATOM 2850 N N . ASP A 1 351 ? 20.133 10.456 -52.016 1.00 77.50 351 ASP A N 1
ATOM 2851 C CA . ASP A 1 351 ? 19.515 9.481 -51.112 1.00 77.50 351 ASP A CA 1
ATOM 2852 C C . ASP A 1 351 ? 20.216 9.492 -49.739 1.00 77.50 351 ASP A C 1
ATOM 2854 O O . ASP A 1 351 ? 19.558 9.619 -48.707 1.00 77.50 351 ASP A O 1
ATOM 2858 N N . VAL A 1 352 ? 21.556 9.494 -49.717 1.00 75.56 352 VAL A N 1
ATOM 2859 C CA . VAL A 1 352 ? 22.352 9.597 -48.476 1.00 75.56 352 VAL A CA 1
ATOM 2860 C C . VAL A 1 352 ? 22.098 10.919 -47.744 1.00 75.56 352 VAL A C 1
ATOM 2862 O O . VAL A 1 352 ? 22.072 10.963 -46.513 1.00 75.56 352 VAL A O 1
ATOM 2865 N N . TYR A 1 353 ? 21.909 12.018 -48.477 1.00 74.25 353 TYR A N 1
ATOM 2866 C CA . TYR A 1 353 ? 21.585 13.308 -47.870 1.00 74.25 353 TYR A CA 1
ATOM 2867 C C . TYR A 1 353 ? 20.184 13.305 -47.239 1.00 74.25 353 TYR A C 1
ATOM 2869 O O . TYR A 1 353 ? 20.012 13.800 -46.125 1.00 74.25 353 TYR A O 1
ATOM 2877 N N . ALA A 1 354 ? 19.195 12.704 -47.907 1.00 73.81 354 ALA A N 1
ATOM 2878 C CA . ALA A 1 354 ? 17.835 12.575 -47.388 1.00 73.81 354 ALA A CA 1
ATOM 2879 C C . ALA A 1 354 ? 17.768 11.703 -46.121 1.00 73.81 354 ALA A C 1
ATOM 2881 O O . ALA A 1 354 ? 17.076 12.065 -45.169 1.00 73.81 354 ALA A O 1
ATOM 2882 N N . GLU A 1 355 ? 18.527 10.602 -46.073 1.00 74.44 355 GLU A N 1
ATOM 2883 C CA . GLU A 1 355 ? 18.628 9.753 -44.878 1.00 74.44 355 GLU A CA 1
ATOM 2884 C C . GLU A 1 355 ? 19.247 10.498 -43.686 1.00 74.44 355 GLU A C 1
ATOM 2886 O O . GLU A 1 355 ? 18.772 10.366 -42.559 1.00 74.44 355 GLU A O 1
ATOM 2891 N N . ASN A 1 356 ? 20.273 11.321 -43.925 1.00 71.69 356 ASN A N 1
ATOM 2892 C CA . ASN A 1 356 ? 21.000 12.004 -42.852 1.00 71.69 356 ASN A CA 1
ATOM 2893 C C . ASN A 1 356 ? 20.321 13.285 -42.345 1.00 71.69 356 ASN A C 1
ATOM 2895 O O . ASN A 1 356 ? 20.493 13.643 -41.180 1.00 71.69 356 ASN A O 1
ATOM 2899 N N . CYS A 1 357 ? 19.566 13.997 -43.184 1.00 73.00 357 CYS A N 1
ATOM 2900 C CA . CYS A 1 357 ? 18.921 15.256 -42.794 1.00 73.00 357 CYS A CA 1
ATOM 2901 C C . CYS A 1 357 ? 17.465 15.094 -42.314 1.00 73.00 357 CYS A C 1
ATOM 2903 O O . CYS A 1 357 ? 16.870 16.071 -41.855 1.00 73.00 357 CYS A O 1
ATOM 2905 N N . GLY A 1 358 ? 16.904 13.880 -42.375 1.00 59.50 358 GLY A N 1
ATOM 2906 C CA . GLY A 1 358 ? 15.499 13.603 -42.067 1.00 59.50 358 GLY A CA 1
ATOM 2907 C C . GLY A 1 358 ? 14.542 14.173 -43.125 1.00 59.50 358 GLY A C 1
ATOM 2908 O O . GLY A 1 358 ? 14.877 15.108 -43.851 1.00 59.50 358 GLY A O 1
ATOM 2909 N N . GLU A 1 359 ? 13.319 13.636 -43.205 1.00 55.59 359 GLU A N 1
ATOM 2910 C CA . GLU A 1 359 ? 12.300 13.926 -44.244 1.00 55.59 359 GLU A CA 1
ATOM 2911 C C . GLU A 1 359 ? 11.831 15.407 -44.359 1.00 55.59 359 GLU A C 1
ATOM 2913 O O . GLU A 1 359 ? 10.875 15.703 -45.072 1.00 55.59 359 GLU A O 1
ATOM 2918 N N . GLY A 1 360 ? 12.485 16.368 -43.695 1.00 58.84 360 GLY A N 1
ATOM 2919 C CA . GLY A 1 360 ? 12.115 17.789 -43.676 1.00 58.84 360 GLY A CA 1
ATOM 2920 C C . GLY A 1 360 ? 13.059 18.764 -44.397 1.00 58.84 360 GLY A C 1
ATOM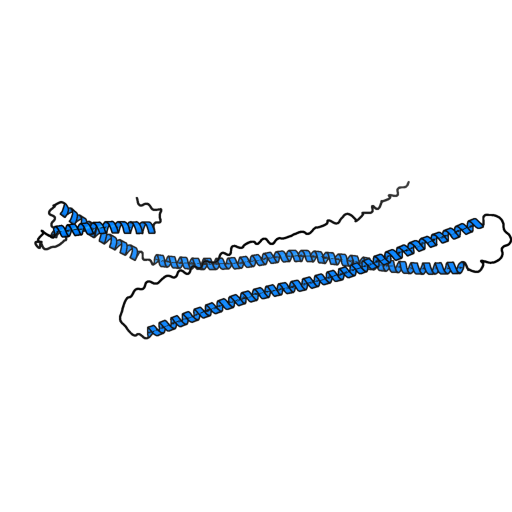 2921 O O . GLY A 1 360 ? 12.705 19.935 -44.537 1.00 58.84 360 GLY A O 1
ATOM 2922 N N . CYS A 1 361 ? 14.241 18.344 -44.859 1.00 49.88 361 CYS A N 1
ATOM 2923 C CA . CYS A 1 361 ? 15.216 19.256 -45.474 1.00 49.88 361 CYS A CA 1
ATOM 2924 C C . CYS A 1 361 ? 15.131 19.250 -47.009 1.00 49.88 361 CYS A C 1
ATOM 2926 O O . CYS A 1 361 ? 15.840 18.510 -47.686 1.00 49.88 361 CYS A O 1
ATOM 2928 N N . SER A 1 362 ? 14.291 20.116 -47.585 1.00 45.34 362 SER A N 1
ATOM 2929 C CA . SER A 1 362 ? 14.308 20.372 -49.031 1.00 45.34 362 SER A CA 1
ATOM 2930 C C . SER A 1 362 ? 15.552 21.181 -49.423 1.00 45.34 362 SER A C 1
ATOM 2932 O O . SER A 1 362 ? 15.703 22.325 -48.983 1.00 45.34 362 SER A O 1
ATOM 2934 N N . VAL A 1 363 ? 16.413 20.611 -50.267 1.00 51.06 363 VAL A N 1
ATOM 2935 C CA . VAL A 1 363 ? 17.543 21.312 -50.898 1.00 51.06 363 VAL A CA 1
ATOM 2936 C C . VAL A 1 363 ? 16.989 22.365 -51.869 1.00 51.06 363 VAL A C 1
ATOM 2938 O O . VAL A 1 363 ? 16.189 22.031 -52.743 1.00 51.06 363 VAL A O 1
ATOM 2941 N N . LYS A 1 364 ? 17.365 23.635 -51.678 1.00 42.84 364 LYS A N 1
ATOM 2942 C CA . LYS A 1 364 ? 17.088 24.738 -52.614 1.00 42.84 364 LYS A CA 1
ATOM 2943 C C . LYS A 1 364 ? 18.206 24.891 -53.629 1.00 42.84 364 LYS A C 1
ATOM 2945 O O . LYS A 1 364 ? 19.376 24.753 -53.208 1.00 42.84 364 LYS A O 1
#